Protein AF-A0A1Y1KFV6-F1 (afdb_monomer_lite)

Structure (mmCIF, N/CA/C/O backbone):
data_AF-A0A1Y1KFV6-F1
#
_entry.id   AF-A0A1Y1KFV6-F1
#
loop_
_atom_site.group_PDB
_atom_site.id
_atom_site.type_symbol
_atom_site.label_atom_id
_atom_site.label_alt_id
_atom_site.label_comp_id
_atom_site.label_asym_id
_atom_site.label_entity_id
_atom_site.label_seq_id
_atom_site.pdbx_PDB_ins_code
_atom_site.Cartn_x
_atom_site.Cartn_y
_atom_site.Cartn_z
_atom_site.occupancy
_atom_site.B_iso_or_equiv
_atom_site.auth_seq_id
_atom_site.auth_comp_id
_atom_site.auth_asym_id
_atom_site.auth_atom_id
_atom_site.pdbx_PDB_model_num
ATOM 1 N N . MET A 1 1 ? 25.764 11.082 -3.762 1.00 54.69 1 MET A N 1
ATOM 2 C CA . MET A 1 1 ? 25.170 9.773 -4.104 1.00 54.69 1 MET A CA 1
ATOM 3 C C . MET A 1 1 ? 24.681 9.825 -5.543 1.00 54.69 1 MET A C 1
ATOM 5 O O . MET A 1 1 ? 24.249 10.898 -5.947 1.00 54.69 1 MET A O 1
ATOM 9 N N . SER A 1 2 ? 24.816 8.742 -6.312 1.00 71.00 2 SER A N 1
ATOM 10 C CA . SER A 1 2 ? 24.298 8.674 -7.688 1.00 71.00 2 SER A CA 1
ATOM 11 C C . SER A 1 2 ? 22.898 8.071 -7.678 1.00 71.00 2 SER A C 1
ATOM 13 O O . SER A 1 2 ? 22.739 6.894 -7.344 1.00 71.00 2 SER A O 1
ATOM 15 N N . ASP A 1 3 ? 21.906 8.886 -8.014 1.00 88.88 3 ASP A N 1
ATOM 16 C CA . ASP A 1 3 ? 20.541 8.429 -8.248 1.00 88.88 3 ASP A CA 1
ATOM 17 C C . ASP A 1 3 ? 20.368 8.147 -9.742 1.00 88.88 3 ASP A C 1
ATOM 19 O O . ASP A 1 3 ? 20.942 8.839 -10.580 1.00 88.88 3 ASP A O 1
ATOM 23 N N . LEU A 1 4 ? 19.630 7.089 -10.061 1.00 91.81 4 LEU A N 1
ATOM 24 C CA . LEU A 1 4 ? 19.512 6.541 -11.407 1.00 91.81 4 LEU A CA 1
ATOM 25 C C . LEU A 1 4 ? 18.055 6.624 -11.850 1.00 91.81 4 LEU A C 1
ATOM 27 O O . LEU A 1 4 ? 17.179 6.075 -11.182 1.00 91.81 4 LEU A O 1
ATOM 31 N N . ASP A 1 5 ? 17.804 7.287 -12.973 1.00 93.81 5 ASP A N 1
ATOM 32 C CA . ASP A 1 5 ? 16.486 7.335 -13.603 1.00 93.81 5 ASP A CA 1
ATOM 33 C C . ASP A 1 5 ? 16.329 6.124 -14.534 1.00 93.81 5 ASP A C 1
ATOM 35 O O . ASP A 1 5 ? 17.007 6.028 -15.550 1.00 93.81 5 ASP A O 1
ATOM 39 N N . VAL A 1 6 ? 15.458 5.176 -14.194 1.00 94.81 6 VAL A N 1
ATOM 40 C CA . VAL A 1 6 ? 15.292 3.908 -14.934 1.00 94.81 6 VAL A CA 1
ATOM 41 C C . VAL A 1 6 ? 13.833 3.676 -15.312 1.00 94.81 6 VAL A C 1
ATOM 43 O O . VAL A 1 6 ? 12.934 4.041 -14.559 1.00 94.81 6 VAL A O 1
ATOM 46 N N . ILE A 1 7 ? 13.576 3.053 -16.460 1.00 94.88 7 ILE A N 1
ATOM 47 C CA . ILE A 1 7 ? 12.212 2.782 -16.945 1.00 94.88 7 ILE A CA 1
ATOM 48 C C . ILE A 1 7 ? 11.706 1.426 -16.445 1.00 94.88 7 ILE A C 1
ATOM 50 O O . ILE A 1 7 ? 12.486 0.486 -16.299 1.00 94.88 7 ILE A O 1
ATOM 54 N N . ILE A 1 8 ? 10.403 1.289 -16.193 1.00 95.69 8 ILE A N 1
ATOM 55 C CA . ILE A 1 8 ? 9.789 -0.013 -15.893 1.00 95.69 8 ILE A CA 1
ATOM 56 C C . ILE A 1 8 ? 9.546 -0.776 -17.202 1.00 95.69 8 ILE A C 1
ATOM 58 O O . ILE A 1 8 ? 8.920 -0.265 -18.120 1.00 95.69 8 ILE A O 1
ATOM 62 N N . LEU A 1 9 ? 10.004 -2.020 -17.286 1.00 94.88 9 LEU A N 1
ATOM 63 C CA . LEU A 1 9 ? 9.765 -2.893 -18.444 1.00 94.88 9 LEU A CA 1
ATOM 64 C C . LEU A 1 9 ? 8.844 -4.067 -18.101 1.00 94.88 9 LEU A C 1
ATOM 66 O O . LEU A 1 9 ? 8.191 -4.638 -18.973 1.00 94.88 9 LEU A O 1
ATOM 70 N N . GLY A 1 10 ? 8.770 -4.440 -16.822 1.00 94.94 10 GLY A N 1
ATOM 71 C CA . GLY A 1 10 ? 7.957 -5.569 -16.392 1.00 94.94 10 GLY A CA 1
ATOM 72 C C . GLY A 1 10 ? 7.693 -5.635 -14.898 1.00 94.94 10 GLY A C 1
ATOM 73 O O . GLY A 1 10 ? 8.238 -4.864 -14.106 1.00 94.94 10 GLY A O 1
ATOM 74 N N . GLY A 1 11 ? 6.854 -6.594 -14.523 1.00 95.06 11 GLY A N 1
ATOM 75 C CA . GLY A 1 11 ? 6.388 -6.832 -13.168 1.00 95.06 11 GLY A CA 1
ATOM 76 C C . GLY A 1 11 ? 6.501 -8.297 -12.752 1.00 95.06 11 GLY A C 1
ATOM 77 O O . GLY A 1 11 ? 6.343 -9.205 -13.566 1.00 95.06 11 GLY A O 1
ATOM 78 N N . TYR A 1 12 ? 6.749 -8.514 -11.463 1.00 93.88 12 TYR A N 1
ATOM 79 C CA . TYR A 1 12 ? 6.728 -9.821 -10.807 1.00 93.88 12 TYR A CA 1
ATOM 80 C C . TYR A 1 12 ? 5.596 -9.872 -9.794 1.00 93.88 12 TYR A C 1
ATOM 82 O O . TYR A 1 12 ? 5.484 -8.967 -8.956 1.00 93.88 12 TYR A O 1
ATOM 90 N N . TYR A 1 13 ? 4.795 -10.930 -9.823 1.00 91.56 13 TYR A N 1
ATOM 91 C CA . TYR A 1 13 ? 3.762 -11.148 -8.820 1.00 91.56 13 TYR A CA 1
ATOM 92 C C . TYR A 1 13 ? 4.377 -11.455 -7.455 1.00 91.56 13 TYR A C 1
ATOM 94 O O . TYR A 1 13 ? 5.430 -12.081 -7.339 1.00 91.56 13 TYR A O 1
ATOM 102 N N . GLY A 1 14 ? 3.726 -10.972 -6.401 1.00 84.50 14 GLY A N 1
ATOM 103 C CA . GLY A 1 14 ? 4.152 -11.267 -5.040 1.00 84.50 14 GLY A CA 1
ATOM 104 C C . GLY A 1 14 ? 3.835 -12.690 -4.626 1.00 84.50 14 GLY A C 1
ATOM 105 O O . GLY A 1 14 ? 2.910 -13.319 -5.124 1.00 84.50 14 GLY A O 1
ATOM 106 N N . GLU A 1 15 ? 4.554 -13.187 -3.631 1.00 77.38 15 GLU A N 1
ATOM 107 C CA . GLU A 1 15 ? 4.220 -14.457 -2.994 1.00 77.38 15 GLU A CA 1
ATOM 108 C C . GLU A 1 15 ? 3.220 -14.246 -1.835 1.00 77.38 15 GLU A C 1
ATOM 110 O O . GLU A 1 15 ? 3.089 -13.159 -1.260 1.00 77.38 15 GLU A O 1
ATOM 115 N N . GLY A 1 16 ? 2.459 -15.288 -1.483 1.00 73.88 16 GLY A N 1
ATOM 116 C CA . GLY A 1 16 ? 1.525 -15.263 -0.350 1.00 73.88 16 GLY A CA 1
ATOM 117 C C . GLY A 1 16 ? 0.358 -14.277 -0.519 1.00 73.88 16 GLY A C 1
ATOM 118 O O . GLY A 1 16 ? -0.429 -14.387 -1.457 1.00 73.88 16 GLY A O 1
ATOM 119 N N . LYS A 1 17 ? 0.222 -13.305 0.399 1.00 54.84 17 LYS A N 1
ATOM 120 C CA . LYS A 1 17 ? -0.867 -12.299 0.384 1.00 54.84 17 LYS A CA 1
ATOM 121 C C . LYS A 1 17 ? -0.828 -11.365 -0.841 1.00 54.84 17 LYS A C 1
ATOM 123 O O . LYS A 1 17 ? -1.795 -10.649 -1.076 1.00 54.84 17 LYS A O 1
ATOM 128 N N . GLY A 1 18 ? 0.275 -11.359 -1.597 1.00 61.59 18 GLY A N 1
ATOM 129 C CA . GLY A 1 18 ? 0.483 -10.541 -2.795 1.00 61.59 18 GLY A CA 1
ATOM 130 C C . GLY A 1 18 ? 0.289 -11.269 -4.129 1.00 61.59 18 GLY A C 1
ATOM 131 O O . GLY A 1 18 ? 0.628 -10.691 -5.154 1.00 61.59 18 GLY A O 1
ATOM 132 N N . ARG A 1 19 ? -0.251 -12.498 -4.140 1.00 69.81 19 ARG A N 1
ATOM 133 C CA . ARG A 1 19 ? -0.267 -13.395 -5.319 1.00 69.81 19 ARG A CA 1
ATOM 134 C C . ARG A 1 19 ? -0.901 -12.831 -6.591 1.00 69.81 19 ARG A C 1
ATOM 136 O O . ARG A 1 19 ? -0.519 -13.230 -7.681 1.00 69.81 19 ARG A O 1
ATOM 143 N N . ASN A 1 20 ? -1.816 -11.875 -6.451 1.00 75.94 20 ASN A N 1
ATOM 144 C CA . ASN A 1 20 ? -2.503 -11.246 -7.582 1.00 75.94 20 ASN A CA 1
ATOM 145 C C . ASN A 1 20 ? -2.033 -9.807 -7.847 1.00 75.94 20 ASN A C 1
ATOM 147 O O . ASN A 1 20 ? -2.715 -9.059 -8.541 1.00 75.94 20 ASN A O 1
ATOM 151 N N . ARG A 1 21 ? -0.911 -9.373 -7.259 1.00 83.31 21 ARG A N 1
ATOM 152 C CA . ARG A 1 21 ? -0.395 -8.005 -7.410 1.00 83.31 21 ARG A CA 1
ATOM 153 C C . ARG A 1 21 ? 1.083 -8.019 -7.755 1.00 83.31 21 ARG A C 1
ATOM 155 O O . ARG A 1 21 ? 1.853 -8.784 -7.182 1.00 83.31 21 ARG A O 1
ATOM 162 N N . VAL A 1 22 ? 1.480 -7.131 -8.658 1.00 89.56 22 VAL A N 1
ATOM 163 C CA . VAL A 1 22 ? 2.882 -6.938 -9.036 1.00 89.56 22 VAL A CA 1
ATOM 164 C C . VAL A 1 22 ? 3.625 -6.332 -7.851 1.00 89.56 22 VAL A C 1
ATOM 166 O O . VAL A 1 22 ? 3.341 -5.200 -7.479 1.00 89.56 22 VAL A O 1
ATOM 169 N N . THR A 1 23 ? 4.532 -7.064 -7.201 1.00 89.75 23 THR A N 1
ATOM 170 C CA . THR A 1 23 ? 5.316 -6.590 -6.042 1.00 89.75 23 THR A CA 1
ATOM 171 C C . THR A 1 23 ? 6.744 -6.197 -6.354 1.00 89.75 23 THR A C 1
ATOM 173 O O . THR A 1 23 ? 7.309 -5.389 -5.620 1.00 89.75 23 THR A O 1
ATOM 176 N N . GLY A 1 24 ? 7.309 -6.751 -7.421 1.00 92.81 24 GLY A N 1
ATOM 177 C CA . GLY A 1 24 ? 8.620 -6.374 -7.925 1.00 92.81 24 GLY A CA 1
ATOM 178 C C . GLY A 1 24 ? 8.512 -5.846 -9.342 1.00 92.81 24 GLY A C 1
ATOM 179 O O . GLY A 1 24 ? 7.609 -6.232 -10.075 1.00 92.81 24 GLY A O 1
ATOM 180 N N . PHE A 1 25 ? 9.462 -5.012 -9.731 1.00 95.75 25 PHE A N 1
ATOM 181 C CA . PHE A 1 25 ? 9.557 -4.439 -11.064 1.00 95.75 25 PHE A CA 1
ATOM 182 C C . PHE A 1 25 ? 10.879 -4.845 -11.701 1.00 95.75 25 PHE A C 1
ATOM 184 O O . PHE A 1 25 ? 11.926 -4.841 -11.046 1.00 95.75 25 PHE A O 1
ATOM 191 N N . LEU A 1 26 ? 10.820 -5.209 -12.977 1.00 95.94 26 LEU A N 1
ATOM 192 C CA . LEU A 1 26 ? 11.984 -5.293 -13.843 1.00 95.94 26 LEU A CA 1
ATOM 193 C C . LEU A 1 26 ? 12.159 -3.927 -14.496 1.00 95.94 26 LEU A C 1
ATOM 195 O O . LEU A 1 26 ? 11.253 -3.456 -15.183 1.00 95.94 26 LEU A O 1
ATOM 199 N N . VAL A 1 27 ? 13.303 -3.296 -14.256 1.00 95.88 27 VAL A N 1
ATOM 200 C CA . VAL A 1 27 ? 13.640 -1.991 -14.822 1.00 95.88 27 VAL A CA 1
ATOM 201 C C . VAL A 1 27 ? 14.695 -2.121 -15.911 1.00 95.88 27 VAL A C 1
ATOM 203 O O . VAL A 1 27 ? 15.465 -3.087 -15.926 1.00 95.88 27 VAL A O 1
ATOM 206 N N . GLY A 1 28 ? 14.735 -1.138 -16.801 1.00 94.38 28 GLY A N 1
ATOM 207 C CA . GLY A 1 28 ? 15.685 -1.059 -17.898 1.00 94.38 28 GLY A CA 1
ATOM 208 C C . GLY A 1 28 ? 16.272 0.328 -18.107 1.00 94.38 28 GLY A C 1
ATOM 209 O O . GLY A 1 28 ? 15.912 1.296 -17.432 1.00 94.38 28 GLY A O 1
ATOM 210 N N . VAL A 1 29 ? 17.194 0.372 -19.060 1.00 93.25 29 VAL A N 1
ATOM 211 C CA . VAL A 1 29 ? 17.901 1.560 -19.544 1.00 93.25 29 VAL A CA 1
ATOM 212 C C . VAL A 1 29 ? 17.682 1.690 -21.047 1.00 93.25 29 VAL A C 1
ATOM 214 O O . VAL A 1 29 ? 17.468 0.690 -21.731 1.00 93.25 29 VAL A O 1
ATOM 217 N N . SER A 1 30 ? 17.731 2.909 -21.564 1.00 91.81 30 SER A N 1
ATOM 218 C CA . SER A 1 30 ? 17.685 3.160 -23.005 1.00 91.81 30 SER A CA 1
ATOM 219 C C . SER A 1 30 ? 18.987 2.693 -23.662 1.00 91.81 30 SER A C 1
ATOM 221 O O . SER A 1 30 ? 20.064 2.909 -23.113 1.00 91.81 30 SER A O 1
ATOM 223 N N . SER A 1 31 ? 18.924 2.084 -24.845 1.00 83.06 31 SER A N 1
ATOM 224 C CA . SER A 1 31 ? 20.126 1.713 -25.611 1.00 83.06 31 SER A CA 1
ATOM 225 C C . SER A 1 31 ? 20.931 2.948 -26.055 1.00 83.06 31 SER A C 1
ATOM 227 O O . SER A 1 31 ? 22.130 2.868 -26.316 1.00 83.06 31 SER A O 1
ATOM 229 N N . GLY A 1 32 ? 20.297 4.129 -26.141 1.00 69.31 32 GLY A N 1
ATOM 230 C CA . GLY A 1 32 ? 20.932 5.387 -26.567 1.00 69.31 32 GLY A CA 1
ATOM 231 C C . GLY A 1 32 ? 21.370 5.417 -28.041 1.00 69.31 32 GLY A C 1
ATOM 232 O O . GLY A 1 32 ? 21.535 6.491 -28.615 1.00 69.31 32 GLY A O 1
ATOM 233 N N . GLN A 1 33 ? 21.518 4.249 -28.664 1.00 55.94 33 GLN A N 1
ATOM 234 C CA . GLN A 1 33 ? 21.712 4.042 -30.088 1.00 55.94 33 GLN A CA 1
ATOM 235 C C . GLN A 1 33 ? 20.330 3.988 -30.742 1.00 55.94 33 GLN A C 1
ATOM 237 O O . GLN A 1 33 ? 19.450 3.283 -30.257 1.00 55.94 33 GLN A O 1
ATOM 242 N N . ASN A 1 34 ? 20.158 4.752 -31.823 1.00 52.59 34 ASN A N 1
ATOM 243 C CA . ASN A 1 34 ? 18.918 4.899 -32.595 1.00 52.59 34 ASN A CA 1
ATOM 244 C C . ASN A 1 34 ? 17.825 5.721 -31.880 1.00 52.59 34 ASN A C 1
ATOM 246 O O . ASN A 1 34 ? 16.764 5.231 -31.500 1.00 52.59 34 ASN A O 1
ATOM 250 N N . GLN A 1 35 ? 18.078 7.023 -31.730 1.00 54.12 35 GLN A N 1
ATOM 251 C CA . GLN A 1 35 ? 16.982 7.979 -31.573 1.00 54.12 35 GLN A CA 1
ATOM 252 C C . GLN A 1 35 ? 16.285 8.114 -32.932 1.00 54.12 35 GLN A C 1
ATOM 254 O O . GLN A 1 35 ? 16.941 8.416 -33.931 1.00 54.12 35 GLN A O 1
ATOM 259 N N . SER A 1 36 ? 14.974 7.872 -32.980 1.00 55.44 36 SER A N 1
ATOM 260 C CA . SER A 1 36 ? 14.147 8.286 -34.120 1.00 55.44 36 SER A CA 1
ATOM 261 C C . SER A 1 36 ? 14.178 9.817 -34.267 1.00 55.44 36 SER A C 1
ATOM 263 O O . SER A 1 36 ? 14.615 10.523 -33.353 1.00 55.44 36 SER A O 1
ATOM 265 N N . GLU A 1 37 ? 13.684 10.356 -35.387 1.00 54.97 37 GLU A N 1
ATOM 266 C CA . GLU A 1 37 ? 13.538 11.814 -35.580 1.00 54.97 37 GLU A CA 1
ATOM 267 C C . GLU A 1 37 ? 12.765 12.490 -34.420 1.00 54.97 37 GLU A C 1
ATOM 269 O O . GLU A 1 37 ? 13.036 13.644 -34.086 1.00 54.97 37 GLU A O 1
ATOM 274 N N . ASP A 1 38 ? 11.916 11.725 -33.719 1.00 58.19 38 ASP A N 1
ATOM 275 C CA . ASP A 1 38 ? 11.123 12.132 -32.551 1.00 58.19 38 ASP A CA 1
ATOM 276 C C . ASP A 1 38 ? 11.830 11.958 -31.185 1.00 58.19 38 ASP A C 1
ATOM 278 O O . ASP A 1 38 ? 11.203 12.103 -30.134 1.00 58.19 38 ASP A O 1
ATOM 282 N N . ARG A 1 39 ? 13.137 11.653 -31.156 1.00 60.16 39 ARG A N 1
ATOM 283 C CA . ARG A 1 39 ? 13.954 11.437 -29.934 1.00 60.16 39 ARG A CA 1
ATOM 284 C C . ARG A 1 39 ? 13.479 10.307 -29.013 1.00 60.16 39 ARG A C 1
ATOM 286 O O . ARG A 1 39 ? 13.908 10.232 -27.861 1.00 60.16 39 ARG A O 1
ATOM 293 N N . THR A 1 40 ? 12.636 9.397 -29.492 1.00 60.19 40 THR A N 1
ATOM 294 C CA . THR A 1 40 ? 12.261 8.206 -28.722 1.00 60.19 40 THR A CA 1
ATOM 295 C C . THR A 1 40 ? 13.317 7.111 -28.897 1.00 60.19 40 THR A C 1
ATOM 297 O O . THR A 1 40 ? 13.665 6.810 -30.043 1.00 60.19 40 THR A O 1
ATOM 300 N N . PRO A 1 41 ? 13.828 6.498 -27.812 1.00 64.56 41 PRO A N 1
ATOM 301 C CA . PRO A 1 41 ? 14.677 5.321 -27.905 1.00 64.56 41 PRO A CA 1
ATOM 302 C C . PRO A 1 41 ? 13.943 4.200 -28.627 1.00 64.56 41 PRO A C 1
ATOM 304 O O . PRO A 1 41 ? 12.830 3.843 -28.241 1.00 64.56 41 PRO A O 1
ATOM 307 N N . THR A 1 42 ? 14.566 3.618 -29.646 1.00 71.56 42 THR A N 1
ATOM 308 C CA . THR A 1 42 ? 14.012 2.421 -30.292 1.00 71.56 42 THR A CA 1
ATOM 309 C C . THR A 1 42 ? 14.175 1.170 -29.442 1.00 71.56 42 THR A C 1
ATOM 311 O O . THR A 1 42 ? 13.460 0.204 -29.673 1.00 71.56 42 THR A O 1
ATOM 314 N N . GLU A 1 43 ? 15.114 1.161 -28.487 1.00 88.88 43 GLU A N 1
ATOM 315 C CA . GLU A 1 43 ? 15.427 -0.026 -27.694 1.00 88.88 43 GLU A CA 1
ATOM 316 C C . GLU A 1 43 ? 15.664 0.279 -26.211 1.00 88.88 43 GLU A C 1
ATOM 318 O O . GLU A 1 43 ? 16.356 1.235 -25.844 1.00 88.88 43 GLU A O 1
ATOM 323 N N . TYR A 1 44 ? 15.132 -0.597 -25.359 1.00 92.00 44 TYR A N 1
ATOM 324 C CA . TYR A 1 44 ? 15.273 -0.585 -23.912 1.00 92.00 44 TYR A CA 1
ATOM 325 C C . TYR A 1 44 ? 15.810 -1.928 -23.414 1.00 92.00 44 TYR A C 1
ATOM 327 O O . TYR A 1 44 ? 15.180 -2.976 -23.568 1.00 92.00 44 TYR A O 1
ATOM 335 N N . CYS A 1 45 ? 16.964 -1.889 -22.757 1.00 92.88 45 CYS A N 1
ATOM 336 C CA . CYS A 1 45 ? 17.671 -3.065 -22.268 1.00 92.88 45 CYS A CA 1
ATOM 337 C C . CYS A 1 45 ? 17.334 -3.321 -20.799 1.00 92.88 45 CYS A C 1
ATOM 339 O O . CYS A 1 45 ? 17.424 -2.416 -19.964 1.00 92.88 45 CYS A O 1
ATOM 341 N N . SER A 1 46 ? 16.982 -4.562 -20.451 1.00 94.81 46 SER A N 1
ATOM 342 C CA . SER A 1 46 ? 16.743 -4.931 -19.052 1.00 94.81 46 SER A CA 1
ATOM 343 C C . SER A 1 46 ? 18.007 -4.772 -18.202 1.00 94.81 46 SER A C 1
ATOM 345 O O . SER A 1 46 ? 19.100 -5.139 -18.636 1.00 94.81 46 SER A O 1
ATOM 347 N N . PHE A 1 47 ? 17.841 -4.237 -16.986 1.00 93.88 47 PHE A N 1
ATOM 348 C CA . PHE A 1 47 ? 18.950 -3.794 -16.136 1.00 93.88 47 PHE A CA 1
ATOM 349 C C . PHE A 1 47 ? 18.936 -4.369 -14.716 1.00 93.88 47 PHE A C 1
ATOM 351 O O . PHE A 1 47 ? 19.941 -4.897 -14.229 1.00 93.88 47 PHE A O 1
ATOM 358 N N . ALA A 1 48 ? 17.814 -4.253 -14.005 1.00 94.62 48 ALA A N 1
ATOM 359 C CA . ALA A 1 48 ? 17.754 -4.664 -12.606 1.00 94.62 48 ALA A CA 1
ATOM 360 C C . ALA A 1 48 ? 16.341 -5.040 -12.163 1.00 94.62 48 ALA A C 1
ATOM 362 O O . ALA A 1 48 ? 15.343 -4.585 -12.717 1.00 94.62 48 ALA A O 1
ATOM 363 N N . LYS A 1 49 ? 16.260 -5.841 -11.099 1.00 95.19 49 LYS A N 1
ATOM 364 C CA . LYS A 1 49 ? 15.012 -6.174 -10.407 1.00 95.19 49 LYS A CA 1
ATOM 365 C C . LYS A 1 49 ? 14.921 -5.404 -9.098 1.00 95.19 49 LYS A C 1
ATOM 367 O O . LYS A 1 49 ? 15.845 -5.439 -8.286 1.00 95.19 49 LYS A O 1
ATOM 372 N N . ILE A 1 50 ? 13.801 -4.721 -8.878 1.00 94.94 50 ILE A N 1
ATOM 373 C CA . ILE A 1 50 ? 13.607 -3.848 -7.717 1.00 94.94 50 ILE A CA 1
ATOM 374 C C . ILE A 1 50 ? 12.226 -4.089 -7.119 1.00 94.94 50 ILE A C 1
ATOM 376 O O . ILE A 1 50 ? 11.215 -3.984 -7.801 1.00 94.94 50 ILE A O 1
ATOM 380 N N . ALA A 1 51 ? 12.176 -4.399 -5.824 1.00 91.94 51 ALA A N 1
ATOM 381 C CA . ALA A 1 51 ? 10.926 -4.691 -5.113 1.00 91.94 51 ALA A CA 1
ATOM 382 C C . ALA A 1 51 ? 10.711 -3.824 -3.862 1.00 91.94 51 ALA A C 1
ATOM 384 O O . ALA A 1 51 ? 9.741 -4.011 -3.133 1.00 91.94 51 ALA A O 1
ATOM 385 N N . THR A 1 52 ? 11.623 -2.890 -3.571 1.00 89.88 52 THR A N 1
ATOM 386 C CA . THR A 1 52 ? 11.614 -2.124 -2.315 1.00 89.88 52 THR A CA 1
ATOM 387 C C . THR A 1 52 ? 11.741 -0.623 -2.564 1.00 89.88 52 THR A C 1
ATOM 389 O O . THR A 1 52 ? 12.316 -0.205 -3.567 1.00 89.88 52 THR A O 1
ATOM 392 N N . GLY A 1 53 ? 11.217 0.187 -1.639 1.00 88.94 53 GLY A N 1
ATOM 393 C CA . GLY A 1 53 ? 11.375 1.648 -1.634 1.00 88.94 53 GLY A CA 1
ATOM 394 C C . GLY A 1 53 ? 10.075 2.446 -1.759 1.00 88.94 53 GLY A C 1
ATOM 395 O O . GLY A 1 53 ? 9.997 3.541 -1.217 1.00 88.94 53 GLY A O 1
ATOM 396 N N . LEU A 1 54 ? 9.030 1.871 -2.360 1.00 89.25 54 LEU A N 1
ATOM 397 C CA . LEU A 1 54 ? 7.718 2.521 -2.466 1.00 89.25 54 LEU A CA 1
ATOM 398 C C . LEU A 1 54 ? 6.921 2.431 -1.158 1.00 89.25 54 LEU A C 1
ATOM 400 O O . LEU A 1 54 ? 6.847 1.370 -0.531 1.00 89.25 54 LEU A O 1
ATOM 404 N N . SER A 1 55 ? 6.273 3.532 -0.783 1.00 88.44 55 SER A N 1
ATOM 405 C CA . SER A 1 55 ? 5.223 3.554 0.240 1.00 88.44 55 SER A CA 1
ATOM 406 C C . SER A 1 55 ? 3.930 2.902 -0.263 1.00 88.44 55 SER A C 1
ATOM 408 O O . SER A 1 55 ? 3.739 2.689 -1.460 1.00 88.44 55 SER A O 1
ATOM 410 N N . ASN A 1 56 ? 3.005 2.596 0.653 1.00 85.62 56 ASN A N 1
ATOM 411 C CA . ASN A 1 56 ? 1.720 1.992 0.287 1.00 85.62 56 ASN A CA 1
ATOM 412 C C . ASN A 1 56 ? 0.888 2.886 -0.645 1.00 85.62 56 ASN A C 1
ATOM 414 O O . ASN A 1 56 ? 0.170 2.356 -1.490 1.00 85.62 56 ASN A O 1
ATOM 418 N N . ASP A 1 57 ? 0.979 4.209 -0.503 1.00 88.25 57 ASP A N 1
ATOM 419 C CA . ASP A 1 57 ? 0.195 5.146 -1.309 1.00 88.25 57 ASP A CA 1
ATOM 420 C C . ASP A 1 57 ? 0.820 5.359 -2.690 1.00 88.25 57 ASP A C 1
ATOM 422 O O . ASP A 1 57 ? 0.122 5.211 -3.690 1.00 88.25 57 ASP A O 1
ATOM 426 N N . GLU A 1 58 ? 2.144 5.543 -2.777 1.00 88.44 58 GLU A N 1
ATOM 427 C CA . GLU A 1 58 ? 2.864 5.559 -4.067 1.00 88.44 58 GLU A CA 1
ATOM 428 C C . GLU A 1 58 ? 2.632 4.258 -4.845 1.00 88.44 58 GLU A C 1
ATOM 430 O O . GLU A 1 58 ? 2.465 4.260 -6.062 1.00 88.44 58 GLU A O 1
ATOM 435 N N . ARG A 1 59 ? 2.553 3.130 -4.134 1.00 89.44 59 ARG A N 1
ATOM 436 C CA . ARG A 1 59 ? 2.257 1.838 -4.740 1.00 89.44 59 ARG A CA 1
ATOM 437 C C . ARG A 1 59 ? 0.843 1.762 -5.311 1.00 89.44 59 ARG A C 1
ATOM 439 O O . ARG A 1 59 ? 0.670 1.177 -6.371 1.00 89.44 59 ARG A O 1
ATOM 446 N N . LYS A 1 60 ? -0.162 2.337 -4.642 1.00 89.12 60 LYS A N 1
ATOM 447 C CA . LYS A 1 60 ? -1.532 2.412 -5.185 1.00 89.12 60 LYS A CA 1
ATOM 448 C C . LYS A 1 60 ? -1.582 3.270 -6.445 1.00 89.12 60 LYS A C 1
ATOM 450 O O . LYS A 1 60 ? -2.249 2.880 -7.395 1.00 89.12 60 LYS A O 1
ATOM 455 N N . ILE A 1 61 ? -0.870 4.399 -6.451 1.00 89.75 61 ILE A N 1
ATOM 456 C CA . ILE A 1 61 ? -0.769 5.281 -7.622 1.00 89.75 61 ILE A CA 1
ATOM 457 C C . ILE A 1 61 ? -0.161 4.507 -8.797 1.00 89.75 61 ILE A C 1
ATOM 459 O O . ILE A 1 61 ? -0.731 4.482 -9.885 1.00 89.75 61 ILE A O 1
ATOM 463 N N . LEU A 1 62 ? 0.950 3.807 -8.557 1.00 90.69 62 LEU A N 1
ATOM 464 C CA . LEU A 1 62 ? 1.620 3.021 -9.588 1.00 90.69 62 LEU A CA 1
ATOM 465 C C . LEU A 1 62 ? 0.761 1.850 -10.084 1.00 90.69 62 LEU A C 1
ATOM 467 O O . LEU A 1 62 ? 0.676 1.620 -11.286 1.00 90.69 62 LEU A O 1
ATOM 471 N N . ASP A 1 63 ? 0.091 1.135 -9.178 1.00 90.38 63 ASP A N 1
ATOM 472 C CA . ASP A 1 63 ? -0.806 0.033 -9.534 1.00 90.38 63 ASP A CA 1
ATOM 473 C C . ASP A 1 63 ? -2.008 0.531 -10.362 1.00 90.38 63 ASP A C 1
ATOM 475 O O . ASP A 1 63 ? -2.423 -0.155 -11.290 1.00 90.38 63 ASP A O 1
ATOM 479 N N . ALA A 1 64 ? -2.548 1.721 -10.071 1.00 90.38 64 ALA A N 1
ATOM 480 C CA . ALA A 1 64 ? -3.627 2.324 -10.856 1.00 90.38 64 ALA A CA 1
ATOM 481 C C . ALA A 1 64 ? -3.156 2.768 -12.249 1.00 90.38 64 ALA A C 1
ATOM 483 O O . ALA A 1 64 ? -3.884 2.596 -13.223 1.00 90.38 64 ALA A O 1
ATOM 484 N N . LYS A 1 65 ? -1.931 3.302 -12.342 1.00 90.00 65 LYS A N 1
ATOM 485 C CA . LYS A 1 65 ? -1.329 3.778 -13.592 1.00 90.00 65 LYS A CA 1
ATOM 486 C C . LYS A 1 65 ? -0.937 2.633 -14.525 1.00 90.00 65 LYS A C 1
ATOM 488 O O . LYS A 1 65 ? -1.286 2.659 -15.694 1.00 90.00 65 LYS A O 1
ATOM 493 N N . LEU A 1 66 ? -0.235 1.623 -14.010 1.00 92.25 66 LEU A N 1
ATOM 494 C CA . LEU A 1 66 ? 0.287 0.514 -14.820 1.00 92.25 66 LEU A CA 1
ATOM 495 C C . LEU A 1 66 ? -0.706 -0.647 -14.956 1.00 92.25 66 LEU A C 1
ATOM 497 O O . LEU A 1 66 ? -0.613 -1.427 -15.898 1.00 92.25 66 LEU A O 1
ATOM 501 N N . GLY A 1 67 ? -1.652 -0.770 -14.020 1.00 89.44 67 GLY A N 1
ATOM 502 C CA . GLY A 1 67 ? -2.639 -1.851 -13.941 1.00 89.44 67 GLY A CA 1
ATOM 503 C C . GLY A 1 67 ? -3.301 -2.217 -15.276 1.00 89.44 67 GLY A C 1
ATOM 504 O O . GLY A 1 67 ? -3.268 -3.394 -15.638 1.00 89.44 67 GLY A O 1
ATOM 505 N N . PRO A 1 68 ? -3.865 -1.244 -16.017 1.00 90.44 68 PRO A N 1
ATOM 506 C CA . PRO A 1 68 ? -4.543 -1.492 -17.292 1.00 90.44 68 PRO A CA 1
ATOM 507 C C . PRO A 1 68 ? -3.618 -1.899 -18.447 1.00 90.44 68 PRO A C 1
ATOM 509 O O . PRO A 1 68 ? -4.094 -2.442 -19.439 1.00 90.44 68 PRO A O 1
ATOM 512 N N . HIS A 1 69 ? -2.316 -1.626 -18.334 1.00 92.19 69 HIS A N 1
ATOM 513 C CA . HIS A 1 69 ? -1.347 -1.766 -19.424 1.00 92.19 69 HIS A CA 1
ATOM 514 C C . HIS A 1 69 ? -0.463 -3.013 -19.294 1.00 92.19 69 HIS A C 1
ATOM 516 O O . HIS A 1 69 ? 0.338 -3.298 -20.187 1.00 92.19 69 HIS A O 1
ATOM 522 N N . TRP A 1 70 ? -0.602 -3.777 -18.204 1.00 93.06 70 TRP A N 1
ATOM 523 C CA . TRP A 1 70 ? 0.107 -5.043 -18.042 1.00 93.06 70 TRP A CA 1
ATOM 524 C C . TRP A 1 70 ? -0.314 -6.052 -19.102 1.00 93.06 70 TRP A C 1
ATOM 526 O O . TRP A 1 70 ? -1.493 -6.372 -19.240 1.00 93.06 70 TRP A O 1
ATOM 536 N N . ARG A 1 71 ? 0.678 -6.616 -19.785 1.00 92.50 71 ARG A N 1
ATOM 537 C CA . ARG A 1 71 ? 0.500 -7.674 -20.774 1.00 92.50 71 ARG A CA 1
ATOM 538 C C . ARG A 1 71 ? 1.126 -8.963 -20.288 1.00 92.50 71 ARG A C 1
ATOM 540 O O . ARG A 1 71 ? 2.232 -8.987 -19.735 1.00 92.50 71 ARG A O 1
ATOM 547 N N . LYS A 1 72 ? 0.430 -10.069 -20.522 1.00 90.00 72 LYS A N 1
ATOM 548 C CA . LYS A 1 72 ? 1.007 -11.402 -20.345 1.00 90.00 72 LYS A CA 1
ATOM 549 C C . LYS A 1 72 ? 1.972 -11.700 -21.483 1.00 90.00 72 LYS A C 1
ATOM 551 O O . LYS A 1 72 ? 1.881 -11.150 -22.577 1.00 90.00 72 LYS A O 1
ATOM 556 N N . LYS A 1 73 ? 2.867 -12.660 -21.261 1.00 79.38 73 LYS A N 1
ATOM 557 C CA . LYS A 1 73 ? 3.793 -13.140 -22.299 1.00 79.38 73 LYS A CA 1
ATOM 558 C C . LYS A 1 73 ? 3.087 -13.714 -23.544 1.00 79.38 73 LYS A C 1
ATOM 560 O O . LYS A 1 73 ? 3.690 -13.791 -24.602 1.00 79.38 73 LYS A O 1
ATOM 565 N N . SER A 1 74 ? 1.823 -14.121 -23.422 1.00 78.94 74 SER A N 1
ATOM 566 C CA . SER A 1 74 ? 0.986 -14.572 -24.542 1.00 78.94 74 SER A CA 1
ATOM 567 C C . SER A 1 74 ? 0.330 -13.432 -25.332 1.00 78.94 74 SER A C 1
ATOM 569 O O . SER A 1 74 ? -0.210 -13.682 -26.401 1.00 78.94 74 SER A O 1
ATOM 571 N N . GLU A 1 75 ? 0.333 -12.201 -24.815 1.00 81.44 75 GLU A N 1
ATOM 572 C CA . GLU A 1 75 ? -0.424 -11.049 -25.342 1.00 81.44 75 GLU A CA 1
ATOM 573 C C . GLU A 1 75 ? 0.458 -10.104 -26.184 1.00 81.44 75 GLU A C 1
ATOM 575 O O . GLU A 1 75 ? 0.254 -8.890 -26.222 1.00 81.44 75 GLU A O 1
ATOM 580 N N . GLY A 1 76 ? 1.462 -10.667 -26.857 1.00 80.94 76 GLY A N 1
ATOM 581 C CA . GLY A 1 76 ? 2.386 -9.958 -27.741 1.00 80.94 76 GLY A CA 1
ATOM 582 C C . GLY A 1 76 ? 3.846 -10.293 -27.457 1.00 80.94 76 GLY A C 1
ATOM 583 O O . GLY A 1 76 ? 4.176 -10.866 -26.416 1.00 80.94 76 GLY A O 1
ATOM 584 N N . ASN A 1 77 ? 4.717 -9.929 -28.397 1.00 84.75 77 ASN A N 1
ATOM 585 C CA . ASN A 1 77 ? 6.154 -10.102 -28.260 1.00 84.75 77 ASN A CA 1
ATOM 586 C C . ASN A 1 77 ? 6.793 -8.784 -27.785 1.00 84.75 77 ASN A C 1
ATOM 588 O O . ASN A 1 77 ? 6.690 -7.784 -28.492 1.00 84.75 77 ASN A O 1
ATOM 592 N N . PRO A 1 78 ? 7.449 -8.740 -26.611 1.00 85.50 78 PRO A N 1
ATOM 593 C CA . PRO A 1 78 ? 8.070 -7.511 -26.112 1.00 85.50 78 PRO A CA 1
ATOM 594 C C . PRO A 1 78 ? 9.167 -6.947 -27.028 1.00 85.50 78 PRO A C 1
ATOM 596 O O . PRO A 1 78 ? 9.405 -5.742 -27.020 1.00 85.50 78 PRO A O 1
ATOM 599 N N . GLU A 1 79 ? 9.826 -7.803 -27.814 1.00 85.25 79 GLU A N 1
ATOM 600 C CA . GLU A 1 79 ? 10.881 -7.394 -28.753 1.00 85.25 79 GLU A CA 1
ATOM 601 C C . GLU A 1 79 ? 10.327 -6.485 -29.862 1.00 85.25 79 GLU A C 1
ATOM 603 O O . GLU A 1 79 ? 10.999 -5.540 -30.264 1.00 85.25 79 GLU A O 1
ATOM 608 N N . ASP A 1 80 ? 9.063 -6.671 -30.261 1.00 85.56 80 ASP A N 1
ATOM 609 C CA . ASP A 1 80 ? 8.375 -5.813 -31.240 1.00 85.56 80 ASP A CA 1
ATOM 610 C C . ASP A 1 80 ? 8.184 -4.373 -30.717 1.00 85.56 80 ASP A C 1
ATOM 612 O O . ASP A 1 80 ? 7.934 -3.449 -31.487 1.00 85.56 80 ASP A O 1
ATOM 616 N N . PHE A 1 81 ? 8.305 -4.175 -29.399 1.00 85.94 81 PHE A N 1
ATOM 617 C CA . PHE A 1 81 ? 8.218 -2.882 -28.714 1.00 85.94 81 PHE A CA 1
ATOM 618 C C . PHE A 1 81 ? 9.598 -2.347 -28.304 1.00 85.94 81 PHE A C 1
ATOM 620 O O . PHE A 1 81 ? 9.683 -1.450 -27.464 1.00 85.94 81 PHE A O 1
ATOM 627 N N . GLY A 1 82 ? 10.675 -2.920 -28.850 1.00 86.81 82 GLY A N 1
ATOM 628 C CA . GLY A 1 82 ? 12.041 -2.506 -28.549 1.00 86.81 82 GLY A CA 1
ATOM 629 C C . GLY A 1 82 ? 12.545 -2.975 -27.187 1.00 86.81 82 GLY A C 1
ATOM 630 O O . GLY A 1 82 ? 13.512 -2.424 -26.673 1.00 86.81 82 GLY A O 1
ATOM 631 N N . ILE A 1 83 ? 11.908 -3.959 -26.544 1.00 91.25 83 ILE A N 1
ATOM 632 C CA . ILE A 1 83 ? 12.363 -4.445 -25.236 1.00 91.25 83 ILE A CA 1
ATOM 633 C C . ILE A 1 83 ? 13.340 -5.607 -25.412 1.00 91.25 83 ILE A C 1
ATOM 635 O O . ILE A 1 83 ? 12.967 -6.679 -25.889 1.00 91.25 83 ILE A O 1
ATOM 639 N N . VAL A 1 84 ? 14.571 -5.427 -24.930 1.00 90.62 84 VAL A N 1
ATOM 640 C CA . VAL A 1 84 ? 15.625 -6.446 -24.963 1.00 90.62 84 VAL A CA 1
ATOM 641 C C . VAL A 1 84 ? 15.766 -7.106 -23.591 1.00 90.62 84 VAL A C 1
ATOM 643 O O . VAL A 1 84 ? 16.185 -6.488 -22.605 1.00 90.62 84 VAL A O 1
ATOM 646 N N . TRP A 1 85 ? 15.427 -8.395 -23.521 1.00 89.31 85 TRP A N 1
ATOM 647 C CA . TRP A 1 85 ? 15.518 -9.181 -22.290 1.00 89.31 85 TRP A CA 1
ATOM 648 C C . TRP A 1 85 ? 16.892 -9.816 -22.082 1.00 89.31 85 TRP A C 1
ATOM 650 O O . TRP A 1 85 ? 17.614 -10.137 -23.021 1.00 89.31 85 TRP A O 1
ATOM 660 N N . GLY A 1 86 ? 17.205 -10.070 -20.812 1.00 87.94 86 GLY A N 1
ATOM 661 C CA . GLY A 1 86 ? 18.259 -10.995 -20.416 1.00 87.94 86 GLY A CA 1
ATOM 662 C C . GLY A 1 86 ? 17.708 -12.405 -20.185 1.00 87.94 86 GLY A C 1
ATOM 663 O O . GLY A 1 86 ? 16.681 -12.812 -20.738 1.00 87.94 86 GLY A O 1
ATOM 664 N N . LYS A 1 87 ? 18.381 -13.150 -19.307 1.00 89.75 87 LYS A N 1
ATOM 665 C CA . LYS A 1 87 ? 17.900 -14.445 -18.804 1.00 89.75 87 LYS A CA 1
ATOM 666 C C . LYS A 1 87 ? 16.729 -14.275 -17.836 1.00 89.75 87 LYS A C 1
ATOM 668 O O . LYS A 1 87 ? 15.791 -15.068 -17.882 1.00 89.75 87 LYS A O 1
ATOM 673 N N . GLU A 1 88 ? 16.777 -13.244 -16.995 1.00 90.44 88 GLU A N 1
ATOM 674 C CA . GLU A 1 88 ? 15.705 -12.885 -16.069 1.00 90.44 88 GLU A CA 1
ATOM 675 C C . GLU A 1 88 ? 14.538 -12.275 -16.858 1.00 90.44 88 GLU A C 1
ATOM 677 O O . GLU A 1 88 ? 14.695 -11.272 -17.563 1.00 90.44 88 GLU A O 1
ATOM 682 N N . LYS A 1 89 ? 13.360 -12.893 -16.733 1.00 90.88 89 LYS A N 1
ATOM 683 C CA . LYS A 1 89 ? 12.133 -12.484 -17.424 1.00 90.88 89 LYS A CA 1
ATOM 684 C C . LYS A 1 89 ? 11.025 -12.215 -16.405 1.00 90.88 89 LYS A C 1
ATOM 686 O O . LYS A 1 89 ? 10.892 -12.990 -15.459 1.00 90.88 89 LYS A O 1
ATOM 691 N N . PRO A 1 90 ? 10.229 -11.151 -16.590 1.00 93.62 90 PRO A N 1
ATOM 692 C CA . PRO A 1 90 ? 9.144 -10.817 -15.681 1.00 93.62 90 PRO A CA 1
ATOM 693 C C . PRO A 1 90 ? 7.912 -11.701 -15.930 1.00 93.62 90 PRO A C 1
ATOM 695 O O . PRO A 1 90 ? 7.789 -12.320 -16.990 1.00 93.62 90 PRO A O 1
ATOM 698 N N . ASP A 1 91 ? 6.984 -11.733 -14.970 1.00 92.44 91 ASP A N 1
ATOM 699 C CA . ASP A 1 91 ? 5.708 -12.453 -15.111 1.00 92.44 91 ASP A CA 1
ATOM 700 C C . ASP A 1 91 ? 4.770 -11.736 -16.094 1.00 92.44 91 ASP A C 1
ATOM 702 O O . ASP A 1 91 ? 4.059 -12.361 -16.885 1.00 92.44 91 ASP A O 1
ATOM 706 N N . VAL A 1 92 ? 4.796 -10.403 -16.048 1.00 93.69 92 VAL A N 1
ATOM 707 C CA . VAL A 1 92 ? 4.067 -9.497 -16.938 1.00 93.69 92 VAL A CA 1
ATOM 708 C C . VAL A 1 92 ? 5.000 -8.411 -17.452 1.00 93.69 92 VAL A C 1
ATOM 710 O O . VAL A 1 92 ? 5.952 -8.022 -16.776 1.00 93.69 92 VAL A O 1
ATOM 713 N N . TRP A 1 93 ? 4.732 -7.903 -18.644 1.00 94.75 93 TRP A N 1
ATOM 714 C CA . TRP A 1 93 ? 5.513 -6.840 -19.270 1.00 94.75 93 TRP A CA 1
ATOM 715 C C . TRP A 1 93 ? 4.612 -5.658 -19.622 1.00 94.75 93 TRP A C 1
ATOM 717 O O . TRP A 1 93 ? 3.387 -5.783 -19.618 1.00 94.75 93 TRP A O 1
ATOM 727 N N . ILE A 1 94 ? 5.216 -4.503 -19.880 1.00 94.31 94 ILE A N 1
ATOM 728 C CA . ILE A 1 94 ? 4.497 -3.292 -20.271 1.00 94.31 94 ILE A CA 1
ATOM 729 C C . ILE A 1 94 ? 5.204 -2.639 -21.466 1.00 94.31 94 ILE A C 1
ATOM 731 O O . ILE A 1 94 ? 6.436 -2.575 -21.462 1.00 94.31 94 ILE A O 1
ATOM 735 N N . PRO A 1 95 ? 4.473 -2.171 -22.494 1.00 91.69 95 PRO A N 1
ATOM 736 C CA . PRO A 1 95 ? 5.061 -1.373 -23.565 1.00 91.69 95 PRO A CA 1
ATOM 737 C C . PRO A 1 95 ? 5.737 -0.107 -23.007 1.00 91.69 95 PRO A C 1
ATOM 739 O O . PRO A 1 95 ? 5.155 0.533 -22.128 1.00 91.69 95 PRO A O 1
ATOM 742 N N . PRO A 1 96 ? 6.908 0.320 -23.519 1.00 90.38 96 PRO A N 1
ATOM 743 C CA . PRO A 1 96 ? 7.610 1.489 -22.980 1.00 90.38 96 PRO A CA 1
ATOM 744 C C . PRO A 1 96 ? 6.773 2.776 -23.011 1.00 90.38 96 PRO A C 1
ATOM 746 O O . PRO A 1 96 ? 6.839 3.561 -22.069 1.00 90.38 96 PRO A O 1
ATOM 749 N N . ASN A 1 97 ? 5.924 2.941 -24.033 1.00 88.06 97 ASN A N 1
ATOM 750 C CA . ASN A 1 97 ? 5.023 4.092 -24.195 1.00 88.06 97 ASN A CA 1
ATOM 751 C C . ASN A 1 97 ? 3.982 4.237 -23.075 1.00 88.06 97 ASN A C 1
ATOM 753 O O . ASN A 1 97 ? 3.599 5.355 -22.748 1.00 88.06 97 ASN A O 1
ATOM 757 N N . ASP A 1 98 ? 3.563 3.123 -22.473 1.00 90.00 98 ASP A N 1
ATOM 758 C CA . ASP A 1 98 ? 2.592 3.096 -21.373 1.00 90.00 98 ASP A CA 1
ATOM 759 C C . ASP A 1 98 ? 3.281 3.022 -19.995 1.00 90.00 98 ASP A C 1
ATOM 761 O O . ASP A 1 98 ? 2.633 2.881 -18.955 1.00 90.00 98 ASP A O 1
ATOM 765 N N . SER A 1 99 ? 4.614 3.075 -19.977 1.00 92.31 99 SER A N 1
ATOM 766 C CA . SER A 1 99 ? 5.421 2.911 -18.775 1.00 92.31 99 SER A CA 1
ATOM 767 C C . SER A 1 99 ? 5.742 4.244 -18.088 1.00 92.31 99 SER A C 1
ATOM 769 O O . SER A 1 99 ? 5.293 5.322 -18.477 1.00 92.31 99 SER A O 1
ATOM 771 N N . CYS A 1 100 ? 6.523 4.187 -17.010 1.00 92.25 100 CYS A N 1
ATOM 772 C CA . CYS A 1 100 ? 7.022 5.360 -16.308 1.00 92.25 100 CYS A CA 1
ATOM 773 C C . CYS A 1 100 ? 8.467 5.182 -15.832 1.00 92.25 100 CYS A C 1
ATOM 775 O O . CYS A 1 100 ? 8.964 4.063 -15.669 1.00 92.25 100 CYS A O 1
ATOM 777 N N . VAL A 1 101 ? 9.115 6.311 -15.547 1.00 94.12 101 VAL A N 1
ATOM 778 C CA . VAL A 1 101 ? 10.478 6.368 -15.019 1.00 94.12 101 VAL A CA 1
ATOM 779 C C . VAL A 1 101 ? 10.456 6.356 -13.487 1.00 94.12 101 VAL A C 1
ATOM 781 O O . VAL A 1 101 ? 9.620 6.988 -12.837 1.00 94.12 101 VAL A O 1
ATOM 784 N N . LEU A 1 102 ? 11.391 5.625 -12.892 1.00 94.81 102 LEU A N 1
ATOM 785 C CA . LEU A 1 102 ? 11.621 5.540 -11.457 1.00 94.81 102 LEU A CA 1
ATOM 786 C C . LEU A 1 102 ? 12.976 6.149 -11.116 1.00 94.81 102 LEU A C 1
ATOM 788 O O . LEU A 1 102 ? 13.973 5.833 -11.759 1.00 94.81 102 LEU A O 1
ATOM 792 N N . LEU A 1 103 ? 13.024 6.938 -10.041 1.00 93.94 103 LEU A N 1
ATOM 793 C CA . LEU A 1 103 ? 14.290 7.328 -9.430 1.00 93.94 103 LEU A CA 1
ATOM 794 C C . LEU A 1 103 ? 14.728 6.226 -8.469 1.00 93.94 103 LEU A C 1
ATOM 796 O O . LEU A 1 103 ? 14.050 5.953 -7.472 1.00 93.94 103 LEU A O 1
ATOM 800 N N . VAL A 1 104 ? 15.866 5.608 -8.748 1.00 94.25 104 VAL A N 1
ATOM 801 C CA . VAL A 1 104 ? 16.400 4.477 -7.994 1.00 94.25 104 VAL A CA 1
ATOM 802 C C . VAL A 1 104 ? 17.744 4.837 -7.389 1.00 94.25 104 VAL A C 1
ATOM 804 O O . VAL A 1 104 ? 18.621 5.391 -8.044 1.00 94.25 104 VAL A O 1
ATOM 807 N N . ARG A 1 105 ? 17.936 4.441 -6.132 1.00 91.12 105 ARG A N 1
ATOM 808 C CA . ARG A 1 105 ? 19.222 4.518 -5.442 1.00 91.12 105 ARG A CA 1
ATOM 809 C C . ARG A 1 105 ? 19.714 3.122 -5.106 1.00 91.12 105 ARG A C 1
ATOM 811 O O . ARG A 1 105 ? 18.951 2.294 -4.614 1.00 91.12 105 ARG A O 1
ATOM 818 N N . ALA A 1 106 ? 20.998 2.874 -5.325 1.00 90.50 106 ALA A N 1
ATOM 819 C CA . ALA A 1 106 ? 21.649 1.610 -4.999 1.00 90.50 106 ALA A CA 1
ATOM 820 C C . ALA A 1 106 ? 22.998 1.848 -4.320 1.00 90.50 106 ALA A C 1
ATOM 822 O O . ALA A 1 106 ? 23.584 2.926 -4.419 1.00 90.50 106 ALA A O 1
ATOM 823 N N . SER A 1 107 ? 23.498 0.836 -3.612 1.00 87.00 107 SER A N 1
ATOM 824 C CA . SER A 1 107 ? 24.799 0.930 -2.940 1.00 87.00 107 SER A CA 1
ATOM 825 C C . SER A 1 107 ? 25.956 0.658 -3.896 1.00 87.00 107 SER A C 1
ATOM 827 O O . SER A 1 107 ? 26.993 1.324 -3.830 1.00 87.00 107 SER A O 1
ATOM 829 N N . GLU A 1 108 ? 25.788 -0.331 -4.774 1.00 87.25 108 GLU A N 1
ATOM 830 C CA . GLU A 1 108 ? 26.843 -0.820 -5.658 1.00 87.25 108 GLU A CA 1
ATOM 831 C C . GLU A 1 108 ? 26.273 -1.160 -7.038 1.00 87.25 108 GLU A C 1
ATOM 833 O O . GLU A 1 108 ? 25.139 -1.629 -7.148 1.00 87.25 108 GLU A O 1
ATOM 838 N N . LEU A 1 109 ? 27.087 -0.955 -8.069 1.00 89.94 109 LEU A N 1
ATOM 839 C CA . LEU A 1 109 ? 26.880 -1.464 -9.419 1.00 89.94 109 LEU A CA 1
ATOM 840 C C . LEU A 1 109 ? 27.837 -2.644 -9.628 1.00 89.94 109 LEU A C 1
ATOM 842 O O . LEU A 1 109 ? 29.040 -2.519 -9.381 1.00 89.94 109 LEU A O 1
ATOM 846 N N . VAL A 1 110 ? 27.300 -3.797 -10.018 1.00 89.69 110 VAL A N 1
ATOM 847 C CA . VAL A 1 110 ? 28.021 -5.079 -10.078 1.00 89.69 110 VAL A CA 1
ATOM 848 C C . VAL A 1 110 ? 27.807 -5.716 -11.444 1.00 89.69 110 VAL A C 1
ATOM 850 O O . VAL A 1 110 ? 26.735 -5.575 -12.023 1.00 89.69 110 VAL A O 1
ATOM 853 N N . ARG A 1 111 ? 28.805 -6.432 -11.970 1.00 89.69 111 ARG A N 1
ATOM 854 C CA . ARG A 1 111 ? 28.642 -7.207 -13.210 1.00 89.69 111 ARG A CA 1
ATOM 855 C C . ARG A 1 111 ? 27.620 -8.331 -13.043 1.00 89.69 111 ARG A C 1
ATOM 857 O O . ARG A 1 111 ? 27.673 -9.069 -12.062 1.00 89.69 111 ARG A O 1
ATOM 864 N N . ALA A 1 112 ? 26.736 -8.481 -14.021 1.00 88.88 112 ALA A N 1
ATOM 865 C CA . ALA A 1 112 ? 25.727 -9.534 -14.049 1.00 88.88 112 ALA A CA 1
ATOM 866 C C . ALA A 1 112 ? 25.511 -10.041 -15.477 1.00 88.88 112 ALA A C 1
ATOM 868 O O . ALA A 1 112 ? 25.740 -9.316 -16.440 1.00 88.88 112 ALA A O 1
ATOM 869 N N . THR A 1 113 ? 25.067 -11.294 -15.598 1.00 90.31 113 THR A N 1
ATOM 870 C CA . THR A 1 113 ? 24.729 -11.922 -16.894 1.00 90.31 113 THR A CA 1
ATOM 871 C C . THR A 1 113 ? 23.251 -12.280 -17.018 1.00 90.31 113 THR A C 1
ATOM 873 O O . THR A 1 113 ? 22.836 -12.883 -18.006 1.00 90.31 113 THR A O 1
ATOM 876 N N . ASP A 1 114 ? 22.471 -11.970 -15.982 1.00 89.75 114 ASP A N 1
ATOM 877 C CA . ASP A 1 114 ? 21.050 -12.311 -15.913 1.00 89.75 114 ASP A CA 1
ATOM 878 C C . ASP A 1 114 ? 20.188 -11.277 -16.640 1.00 89.75 114 ASP A C 1
ATOM 880 O O . ASP A 1 114 ? 19.084 -11.585 -17.079 1.00 89.75 114 ASP A O 1
ATOM 884 N N . PHE A 1 115 ? 20.711 -10.068 -16.826 1.00 91.94 115 PHE A N 1
ATOM 885 C CA . PHE A 1 115 ? 20.057 -8.956 -17.505 1.00 91.94 115 PHE A CA 1
ATOM 886 C C . PHE A 1 115 ? 20.687 -8.720 -18.886 1.00 91.94 115 PHE A C 1
ATOM 888 O O . PHE A 1 115 ? 21.752 -9.261 -19.182 1.00 91.94 115 PHE A O 1
ATOM 895 N N . SER A 1 116 ? 20.009 -7.954 -19.746 1.00 88.62 116 SER A N 1
ATOM 896 C CA . SER A 1 116 ? 20.537 -7.589 -21.070 1.00 88.62 116 SER A CA 1
ATOM 897 C C . SER A 1 116 ? 21.777 -6.697 -20.934 1.00 88.62 116 SER A C 1
ATOM 899 O O . SER A 1 116 ? 22.773 -6.873 -21.637 1.00 88.62 116 SER A O 1
ATOM 901 N N . THR A 1 117 ? 21.769 -5.792 -19.957 1.00 89.44 117 THR A N 1
ATOM 902 C CA . THR A 1 117 ? 22.956 -5.022 -19.590 1.00 89.44 117 THR A CA 1
ATOM 903 C C . THR A 1 117 ? 23.996 -5.888 -18.878 1.00 89.44 117 THR A C 1
ATOM 905 O O . THR A 1 117 ? 23.673 -6.760 -18.073 1.00 89.44 117 THR A O 1
ATOM 908 N N . ARG A 1 118 ? 25.280 -5.554 -19.056 1.00 88.00 118 ARG A N 1
ATOM 909 C CA . ARG A 1 118 ? 26.416 -6.241 -18.400 1.00 88.00 118 ARG A CA 1
ATOM 910 C C . ARG A 1 118 ? 26.535 -5.984 -16.893 1.00 88.00 118 ARG A C 1
ATOM 912 O O . ARG A 1 118 ? 27.403 -6.556 -16.229 1.00 88.00 118 ARG A O 1
ATOM 919 N N . TYR A 1 119 ? 25.696 -5.105 -16.355 1.00 90.50 119 TYR A N 1
ATOM 920 C CA . TYR A 1 119 ? 25.712 -4.667 -14.966 1.00 90.50 119 TYR A CA 1
ATOM 921 C C . TYR A 1 119 ? 24.315 -4.742 -14.352 1.00 90.50 119 TYR A C 1
ATOM 923 O O . TYR A 1 119 ? 23.320 -4.713 -15.065 1.00 90.50 119 TYR A O 1
ATOM 931 N N . THR A 1 120 ? 24.250 -4.810 -13.026 1.00 93.44 120 THR A N 1
ATOM 932 C CA . THR A 1 120 ? 23.020 -4.706 -12.239 1.00 93.44 120 THR A CA 1
ATOM 933 C C . THR A 1 120 ? 23.282 -4.032 -10.892 1.00 93.44 120 THR A C 1
ATOM 935 O O . THR A 1 120 ? 24.430 -3.835 -10.480 1.00 93.44 120 THR A O 1
ATOM 938 N N . LEU A 1 121 ? 22.211 -3.680 -10.185 1.00 92.88 121 LEU A N 1
ATOM 939 C CA . LEU A 1 121 ? 22.268 -2.941 -8.928 1.00 92.88 121 LEU A CA 1
ATOM 940 C C . LEU A 1 121 ? 22.247 -3.861 -7.709 1.00 92.88 121 LEU A C 1
ATOM 942 O O . LEU A 1 121 ? 21.416 -4.762 -7.599 1.00 92.88 121 LEU A O 1
ATOM 946 N N . ARG A 1 122 ? 23.091 -3.552 -6.721 1.00 91.38 122 ARG A N 1
ATOM 947 C CA . ARG A 1 122 ? 23.045 -4.168 -5.394 1.00 91.38 122 ARG A CA 1
ATOM 948 C C . ARG A 1 122 ? 22.348 -3.256 -4.391 1.00 91.38 122 ARG A C 1
ATOM 950 O O . ARG A 1 122 ? 22.703 -2.086 -4.232 1.00 91.38 122 ARG A O 1
ATOM 957 N N . PHE A 1 123 ? 21.386 -3.835 -3.675 1.00 90.25 123 PHE A N 1
ATOM 958 C CA . PHE A 1 123 ? 20.503 -3.139 -2.734 1.00 90.25 123 PHE A CA 1
ATOM 959 C C . PHE A 1 123 ? 19.747 -1.939 -3.346 1.00 90.25 123 PHE A C 1
ATOM 961 O O . PHE A 1 123 ? 19.732 -0.866 -2.737 1.00 90.25 123 PHE A O 1
ATOM 968 N N . PRO A 1 124 ? 19.119 -2.088 -4.532 1.00 94.00 124 PRO A N 1
ATOM 969 C CA . PRO A 1 124 ? 18.356 -1.003 -5.130 1.00 94.00 124 PRO A CA 1
ATOM 970 C C . PRO A 1 124 ? 17.088 -0.698 -4.323 1.00 94.00 124 PRO A C 1
ATOM 972 O O . PRO A 1 124 ? 16.392 -1.602 -3.847 1.00 94.00 124 PRO A O 1
ATOM 975 N N . ARG A 1 125 ? 16.770 0.591 -4.205 1.00 93.31 125 ARG A N 1
ATOM 976 C CA . ARG A 1 125 ? 15.544 1.112 -3.597 1.00 93.31 125 ARG A CA 1
ATOM 977 C C . ARG A 1 125 ? 14.961 2.206 -4.474 1.00 93.31 125 ARG A C 1
ATOM 979 O O . ARG A 1 125 ? 15.681 3.104 -4.904 1.00 93.31 125 ARG A O 1
ATOM 986 N N . ILE A 1 126 ? 13.657 2.136 -4.698 1.00 94.44 126 ILE A N 1
ATOM 987 C CA . ILE A 1 126 ? 12.905 3.191 -5.377 1.00 94.44 126 ILE A CA 1
ATOM 988 C C . ILE A 1 126 ? 12.776 4.370 -4.410 1.00 94.44 126 ILE A C 1
ATOM 990 O O . ILE A 1 126 ? 12.365 4.184 -3.267 1.00 94.44 126 ILE A O 1
ATOM 994 N N . LEU A 1 127 ? 13.160 5.564 -4.850 1.00 91.19 127 LEU A N 1
ATOM 995 C CA . LEU A 1 127 ? 13.020 6.798 -4.077 1.00 91.19 127 LEU A CA 1
ATOM 996 C C . LEU A 1 127 ? 11.714 7.515 -4.402 1.00 91.19 127 LEU A C 1
ATOM 998 O O . LEU A 1 127 ? 11.022 7.965 -3.495 1.00 91.19 127 LEU A O 1
ATOM 1002 N N . LYS A 1 128 ? 11.398 7.633 -5.695 1.00 91.38 128 LYS A N 1
ATOM 1003 C CA . LYS A 1 128 ? 10.181 8.280 -6.192 1.00 91.38 128 LYS A CA 1
ATOM 1004 C C . LYS A 1 128 ? 9.828 7.797 -7.594 1.00 91.38 128 LYS A C 1
ATOM 1006 O O . LYS A 1 128 ? 10.694 7.339 -8.340 1.00 91.38 128 LYS A O 1
ATOM 1011 N N . ILE A 1 129 ? 8.558 7.951 -7.946 1.00 92.38 129 ILE A N 1
ATOM 1012 C CA . ILE A 1 129 ? 8.061 7.816 -9.316 1.00 92.38 129 ILE A CA 1
ATOM 1013 C C . ILE A 1 129 ? 8.281 9.174 -10.000 1.00 92.38 129 ILE A C 1
ATOM 1015 O O . ILE A 1 129 ? 7.862 10.200 -9.466 1.00 92.38 129 ILE A O 1
ATOM 1019 N N . ARG A 1 130 ? 8.995 9.201 -11.129 1.00 89.44 130 ARG A N 1
ATOM 1020 C CA . ARG A 1 130 ? 9.324 10.426 -11.875 1.00 89.44 130 ARG A CA 1
ATOM 1021 C C . ARG A 1 130 ? 8.260 10.689 -12.931 1.00 89.44 130 ARG A C 1
ATOM 1023 O O . ARG A 1 130 ? 8.418 10.313 -14.085 1.00 89.44 130 ARG A O 1
ATOM 1030 N N . GLU A 1 131 ? 7.160 11.314 -12.531 1.00 86.06 131 GLU A N 1
ATOM 1031 C CA . GLU A 1 131 ? 6.130 11.758 -13.487 1.00 86.06 131 GLU A CA 1
ATOM 1032 C C . GLU A 1 131 ? 6.537 13.024 -14.244 1.00 86.06 131 GLU A C 1
ATOM 1034 O O . GLU A 1 131 ? 5.990 13.325 -15.297 1.00 86.06 131 GLU A O 1
ATOM 1039 N N . ASP A 1 132 ? 7.529 13.737 -13.714 1.00 86.00 132 ASP A N 1
ATOM 1040 C CA . ASP A 1 132 ? 8.143 14.915 -14.316 1.00 86.00 132 ASP A CA 1
ATOM 1041 C C . ASP A 1 132 ? 9.068 14.579 -15.492 1.00 86.00 132 ASP A C 1
ATOM 1043 O O . ASP A 1 132 ? 9.426 15.476 -16.253 1.00 86.00 132 ASP A O 1
ATOM 1047 N N . LYS A 1 133 ? 9.467 13.307 -15.642 1.00 83.75 133 LYS A N 1
ATOM 1048 C CA . LYS A 1 133 ? 10.356 12.868 -16.716 1.00 83.75 133 LYS A CA 1
ATOM 1049 C C . LYS A 1 133 ? 9.633 12.027 -17.763 1.00 83.75 133 LYS A C 1
ATOM 1051 O O . LYS A 1 133 ? 8.954 11.061 -17.407 1.00 83.75 133 LYS A O 1
ATOM 1056 N N . PRO A 1 134 ? 9.835 12.330 -19.053 1.00 84.06 134 PRO A N 1
ATOM 1057 C CA . PRO A 1 134 ? 9.363 11.472 -20.122 1.00 84.06 134 PRO A CA 1
ATOM 1058 C C . PRO A 1 134 ? 10.188 10.181 -20.199 1.00 84.06 134 PRO A C 1
ATOM 1060 O O . PRO A 1 134 ? 11.360 10.137 -19.827 1.00 84.06 134 PRO A O 1
ATOM 1063 N N . ILE A 1 135 ? 9.585 9.128 -20.748 1.00 84.88 135 ILE A N 1
ATOM 1064 C CA . ILE A 1 135 ? 10.187 7.788 -20.881 1.00 84.88 135 ILE A CA 1
ATOM 1065 C C . ILE A 1 135 ? 11.479 7.748 -21.711 1.00 84.88 135 ILE A C 1
ATOM 1067 O O . ILE A 1 135 ? 12.292 6.838 -21.549 1.00 84.88 135 ILE A O 1
ATOM 1071 N N . TYR A 1 136 ? 11.677 8.719 -22.605 1.00 80.38 136 TYR A N 1
ATOM 1072 C CA . TYR A 1 136 ? 12.872 8.824 -23.439 1.00 80.38 136 TYR A CA 1
ATOM 1073 C C . TYR A 1 136 ? 14.071 9.444 -22.707 1.00 80.38 136 TYR A C 1
ATOM 1075 O O . TYR A 1 136 ? 15.198 9.255 -23.149 1.00 80.38 136 TYR A O 1
ATOM 1083 N N . ASP A 1 137 ? 13.848 10.123 -21.576 1.00 83.50 137 ASP A N 1
ATOM 1084 C CA . ASP A 1 137 ? 14.886 10.737 -20.728 1.00 83.50 137 ASP A CA 1
ATOM 1085 C C . ASP A 1 137 ? 15.265 9.830 -19.537 1.00 83.50 137 ASP A C 1
ATOM 1087 O O . ASP A 1 137 ? 15.446 10.269 -18.396 1.00 83.50 137 ASP A O 1
ATOM 1091 N N . CYS A 1 138 ? 15.309 8.519 -19.782 1.00 86.88 138 CYS A N 1
ATOM 1092 C CA . CYS A 1 138 ? 15.843 7.553 -18.827 1.00 86.88 138 CYS A CA 1
ATOM 1093 C C . CYS A 1 138 ? 17.330 7.294 -19.094 1.00 86.88 138 CYS A C 1
ATOM 1095 O O . CYS A 1 138 ? 17.828 7.532 -20.194 1.00 86.88 138 CYS A O 1
ATOM 1097 N N . LEU A 1 139 ? 18.025 6.786 -18.075 1.00 90.25 139 LEU A N 1
ATOM 1098 C CA . LEU A 1 139 ? 19.443 6.447 -18.127 1.00 90.25 139 LEU A CA 1
ATOM 1099 C C . LEU A 1 139 ? 19.746 5.589 -19.356 1.00 90.25 139 LEU A C 1
ATOM 1101 O O . LEU A 1 139 ? 19.045 4.609 -19.626 1.00 90.25 139 LEU A O 1
ATOM 1105 N N . THR A 1 140 ? 20.808 5.941 -20.070 1.00 90.44 140 THR A N 1
ATOM 1106 C CA . THR A 1 140 ? 21.269 5.208 -21.249 1.00 90.44 140 THR A CA 1
ATOM 1107 C C . THR A 1 140 ? 22.280 4.120 -20.887 1.00 90.44 140 THR A C 1
ATOM 1109 O O . THR A 1 140 ? 22.948 4.172 -19.851 1.00 90.44 140 THR A O 1
ATOM 1112 N N . SER A 1 141 ? 22.440 3.116 -21.749 1.00 87.75 141 SER A N 1
ATOM 1113 C CA . SER A 1 141 ? 23.452 2.072 -21.577 1.00 87.75 141 SER A CA 1
ATOM 1114 C C . SER A 1 141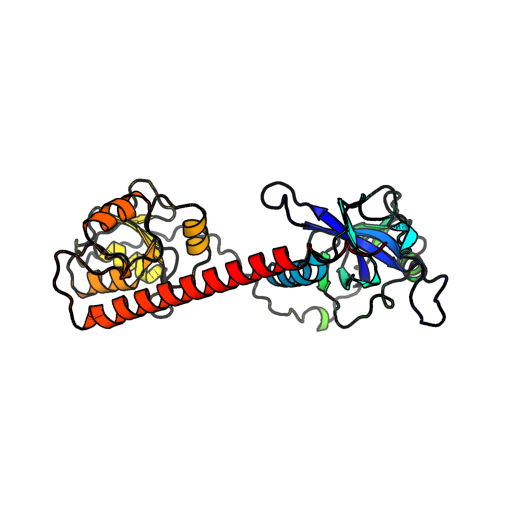 ? 24.871 2.637 -21.607 1.00 87.75 141 SER A C 1
ATOM 1116 O O . SER A 1 141 ? 25.722 2.147 -20.872 1.00 87.75 141 SER A O 1
ATOM 1118 N N . THR A 1 142 ? 25.124 3.687 -22.393 1.00 86.19 142 THR A N 1
ATOM 1119 C CA . THR A 1 142 ? 26.424 4.373 -22.435 1.00 86.19 142 THR A CA 1
ATOM 1120 C C . THR A 1 142 ? 26.729 5.058 -21.104 1.00 86.19 142 THR A C 1
ATOM 1122 O O . THR A 1 142 ? 27.777 4.803 -20.515 1.00 86.19 142 THR A O 1
ATOM 1125 N N . GLU A 1 143 ? 25.784 5.836 -20.563 1.00 87.31 143 GLU A N 1
ATOM 1126 C CA . GLU A 1 143 ? 25.929 6.459 -19.238 1.00 87.31 143 GLU A CA 1
ATOM 1127 C C . GLU A 1 143 ? 26.083 5.405 -18.135 1.00 87.31 143 GLU A C 1
ATOM 1129 O O . GLU A 1 143 ? 26.859 5.578 -17.196 1.00 87.31 143 GLU A O 1
ATOM 1134 N N . LEU A 1 144 ? 25.376 4.277 -18.245 1.00 87.88 144 LEU A N 1
ATOM 1135 C CA . LEU A 1 144 ? 25.519 3.166 -17.310 1.00 87.88 144 LEU A CA 1
ATOM 1136 C C . LEU A 1 144 ? 26.940 2.574 -17.331 1.00 87.88 144 LEU A C 1
ATOM 1138 O O . LEU A 1 144 ? 27.482 2.237 -16.274 1.00 87.88 144 LEU A O 1
ATOM 1142 N N . GLU A 1 145 ? 27.551 2.440 -18.508 1.00 86.06 145 GLU A N 1
ATOM 1143 C CA . GLU A 1 145 ? 28.928 1.957 -18.651 1.00 86.06 145 GLU A CA 1
ATOM 1144 C C . GLU A 1 145 ? 29.955 2.959 -18.117 1.00 86.06 145 GLU A C 1
ATOM 1146 O O . GLU A 1 145 ? 30.893 2.559 -17.420 1.00 86.06 145 GLU A O 1
ATOM 1151 N N . GLU A 1 146 ? 29.742 4.253 -18.349 1.00 86.06 146 GLU A N 1
ATOM 1152 C CA . GLU A 1 146 ? 30.551 5.325 -17.759 1.00 86.06 146 GLU A CA 1
ATOM 1153 C C . GLU A 1 146 ? 30.469 5.315 -16.227 1.00 86.06 146 GLU A C 1
ATOM 1155 O O . GLU A 1 146 ? 31.492 5.414 -15.541 1.00 86.06 146 GLU A O 1
ATOM 1160 N N . LEU A 1 147 ? 29.268 5.108 -15.675 1.00 83.88 147 LEU A N 1
ATOM 1161 C CA . LEU A 1 147 ? 29.047 4.986 -14.234 1.00 83.88 147 LEU A CA 1
ATOM 1162 C C . LEU A 1 147 ? 29.734 3.755 -13.636 1.00 83.88 147 LEU A C 1
ATOM 1164 O O . LEU A 1 147 ? 30.232 3.828 -12.510 1.00 83.88 147 LEU A O 1
ATOM 1168 N N . ALA A 1 148 ? 29.771 2.630 -14.355 1.00 81.50 148 ALA A N 1
ATOM 1169 C CA . ALA A 1 148 ? 30.483 1.427 -13.923 1.00 81.50 148 ALA A CA 1
ATOM 1170 C C . ALA A 1 148 ? 32.005 1.615 -13.932 1.00 81.50 148 ALA A C 1
ATOM 1172 O O . ALA A 1 148 ? 32.707 1.120 -13.040 1.00 81.50 148 ALA A O 1
ATOM 1173 N N . GLY A 1 149 ? 32.514 2.344 -14.925 1.00 77.81 149 GLY A N 1
ATOM 1174 C CA . GLY A 1 149 ? 33.939 2.478 -15.182 1.00 77.81 149 GLY A CA 1
ATOM 1175 C C . GLY A 1 149 ? 34.615 1.121 -15.421 1.00 77.81 149 GLY A C 1
ATOM 1176 O O . GLY A 1 149 ? 34.003 0.134 -15.826 1.00 77.81 149 GLY A O 1
ATOM 1177 N N . THR A 1 150 ? 35.916 1.037 -15.138 1.00 69.50 150 THR A N 1
ATOM 1178 C CA . THR A 1 150 ? 36.726 -0.180 -15.352 1.00 69.50 150 THR A CA 1
ATOM 1179 C C . THR A 1 150 ? 36.633 -1.216 -14.225 1.00 69.50 150 THR A C 1
ATOM 1181 O O . THR A 1 150 ? 37.239 -2.286 -14.319 1.00 69.50 150 THR A O 1
ATOM 1184 N N . LYS A 1 151 ? 35.900 -0.937 -13.140 1.00 65.81 151 LYS A N 1
ATOM 1185 C CA . LYS A 1 151 ? 35.881 -1.786 -11.938 1.00 65.81 151 LYS A CA 1
ATOM 1186 C C . LYS A 1 151 ? 34.798 -2.861 -12.017 1.00 65.81 151 LYS A C 1
ATOM 1188 O O . LYS A 1 151 ? 33.726 -2.660 -12.569 1.00 65.81 151 LYS A O 1
ATOM 1193 N N . VAL A 1 152 ? 35.075 -4.019 -11.413 1.00 62.72 152 VAL A N 1
ATOM 1194 C CA . VAL A 1 152 ? 34.123 -5.148 -11.338 1.00 62.72 152 VAL A CA 1
ATOM 1195 C C . VAL A 1 152 ? 32.941 -4.836 -10.408 1.00 62.72 152 VAL A C 1
ATOM 1197 O O . VAL A 1 152 ? 31.821 -5.275 -10.661 1.00 62.72 152 VAL A O 1
ATOM 1200 N N . VAL A 1 153 ? 33.198 -4.064 -9.347 1.00 67.69 153 VAL A N 1
ATOM 1201 C CA . VAL A 1 153 ? 32.196 -3.545 -8.411 1.00 67.69 153 VAL A CA 1
ATOM 1202 C C . VAL A 1 153 ? 32.474 -2.066 -8.187 1.00 67.69 153 VAL A C 1
ATOM 1204 O O . VAL A 1 153 ? 33.555 -1.697 -7.715 1.00 67.69 153 VAL A O 1
ATOM 1207 N N . GLN A 1 154 ? 31.493 -1.224 -8.490 1.00 76.44 154 GLN A N 1
ATOM 1208 C CA . GLN A 1 154 ? 31.578 0.215 -8.292 1.00 76.44 154 GLN A CA 1
ATOM 1209 C C . GLN A 1 154 ? 30.650 0.641 -7.153 1.00 76.44 154 GLN A C 1
ATOM 1211 O O . GLN A 1 154 ? 29.446 0.402 -7.188 1.00 76.44 154 GLN A O 1
ATOM 1216 N N . LYS A 1 155 ? 31.208 1.288 -6.123 1.00 76.88 155 LYS A N 1
ATOM 1217 C CA . LYS A 1 155 ? 30.422 1.842 -5.008 1.00 76.88 155 LYS A CA 1
ATOM 1218 C C . LYS A 1 155 ? 29.851 3.199 -5.411 1.00 76.88 155 LYS A C 1
ATOM 1220 O O . LYS A 1 155 ? 30.616 4.144 -5.586 1.00 76.88 155 LYS A O 1
ATOM 1225 N N . LEU A 1 156 ? 28.526 3.312 -5.466 1.00 74.94 156 LEU A N 1
ATOM 1226 C CA . LEU A 1 156 ? 27.811 4.535 -5.871 1.00 74.94 156 LEU A CA 1
ATOM 1227 C C . LEU A 1 156 ? 27.691 5.575 -4.728 1.00 74.94 156 LEU A C 1
ATOM 1229 O O . LEU A 1 156 ? 27.202 6.689 -4.919 1.00 74.94 156 LEU A O 1
ATOM 1233 N N . GLY A 1 157 ? 28.154 5.218 -3.521 1.00 60.19 157 GLY A N 1
ATOM 1234 C CA . GLY A 1 157 ? 28.013 6.004 -2.288 1.00 60.19 157 GLY A CA 1
ATOM 1235 C C . GLY A 1 157 ? 29.244 6.793 -1.818 1.00 60.19 157 GLY A C 1
ATOM 1236 O O . GLY A 1 157 ? 29.243 7.258 -0.684 1.00 60.19 157 GLY A O 1
ATOM 1237 N N . LYS A 1 158 ? 30.311 6.939 -2.615 1.00 53.91 158 LYS A N 1
ATOM 1238 C CA . LYS A 1 158 ? 31.528 7.658 -2.182 1.00 53.91 158 LYS A CA 1
ATOM 1239 C C . LYS A 1 158 ? 31.428 9.174 -2.430 1.00 53.91 158 LYS A C 1
ATOM 1241 O O . LYS A 1 158 ? 32.025 9.672 -3.375 1.00 53.91 158 LYS A O 1
ATOM 1246 N N . ARG A 1 159 ? 30.694 9.916 -1.596 1.00 51.62 159 ARG A N 1
ATOM 1247 C CA . ARG A 1 159 ? 30.874 11.378 -1.439 1.00 51.62 159 ARG A CA 1
ATOM 1248 C C . ARG A 1 159 ? 30.898 11.741 0.049 1.00 51.62 159 ARG A C 1
ATOM 1250 O O . ARG A 1 159 ? 30.325 11.010 0.855 1.00 51.62 159 ARG A O 1
ATOM 1257 N N . HIS A 1 160 ? 31.584 12.835 0.394 1.00 47.16 160 HIS A N 1
ATOM 1258 C CA . HIS A 1 160 ? 31.436 13.479 1.701 1.00 47.16 160 HIS A CA 1
ATOM 1259 C C . HIS A 1 160 ? 29.988 13.961 1.852 1.00 47.16 160 HIS A C 1
ATOM 1261 O O . HIS A 1 160 ? 29.395 14.429 0.883 1.00 47.16 160 HIS A O 1
ATOM 1267 N N . ILE A 1 161 ? 29.418 13.762 3.039 1.00 49.03 161 ILE A N 1
ATOM 1268 C CA . ILE A 1 161 ? 28.050 14.164 3.381 1.00 49.03 161 ILE A CA 1
ATOM 1269 C C . ILE A 1 161 ? 27.989 15.695 3.354 1.00 49.03 161 ILE A C 1
ATOM 1271 O O . ILE A 1 161 ? 28.780 16.335 4.046 1.00 49.03 161 ILE A O 1
ATOM 1275 N N . GLU A 1 162 ? 27.072 16.270 2.577 1.00 53.47 162 GLU A N 1
ATOM 1276 C CA . GLU A 1 162 ? 26.779 17.708 2.607 1.00 53.47 162 GLU A CA 1
ATOM 1277 C C . GLU A 1 162 ? 25.522 17.988 3.441 1.00 53.47 162 GLU A C 1
ATOM 1279 O O . GLU A 1 162 ? 24.672 17.118 3.620 1.00 53.47 162 GLU A O 1
ATOM 1284 N N . LEU A 1 163 ? 25.399 19.210 3.970 1.00 57.00 163 LEU A N 1
ATOM 1285 C CA . LEU A 1 163 ? 24.277 19.628 4.825 1.00 57.00 163 LEU A CA 1
ATOM 1286 C C . LEU A 1 163 ? 22.903 19.482 4.140 1.00 57.00 163 LEU A C 1
ATOM 1288 O O . LEU A 1 163 ? 21.915 19.245 4.824 1.00 57.00 163 LEU A O 1
ATOM 1292 N N . SER A 1 164 ? 22.845 19.541 2.808 1.00 56.44 164 SER A N 1
ATOM 1293 C CA . SER A 1 164 ? 21.632 19.306 2.010 1.00 56.44 164 SER A CA 1
ATOM 1294 C C . SER A 1 164 ? 21.194 17.833 1.976 1.00 56.44 164 SER A C 1
ATOM 1296 O O . SER A 1 164 ? 20.009 17.553 1.840 1.00 56.44 164 SER A O 1
ATOM 1298 N N . ASP A 1 165 ? 22.106 16.871 2.176 1.00 54.53 165 ASP A N 1
ATOM 1299 C CA . ASP A 1 165 ? 21.762 15.443 2.297 1.00 54.53 165 ASP A CA 1
ATOM 1300 C C . ASP A 1 165 ? 21.128 15.112 3.672 1.00 54.53 165 ASP A C 1
ATOM 1302 O O . ASP A 1 165 ? 20.584 14.019 3.861 1.00 54.53 165 ASP A O 1
ATOM 1306 N N . LEU A 1 166 ? 21.207 16.043 4.636 1.00 57.31 166 LEU A N 1
ATOM 1307 C CA . LEU A 1 166 ? 20.543 15.988 5.945 1.00 57.31 166 LEU A CA 1
ATOM 1308 C C . LEU A 1 166 ? 19.167 16.661 5.946 1.00 57.31 166 LEU A C 1
ATOM 1310 O O . LEU A 1 166 ? 18.494 16.604 6.976 1.00 57.31 166 LEU A O 1
ATOM 1314 N N . GLU A 1 167 ? 18.721 17.244 4.824 1.00 49.72 167 GLU A N 1
ATOM 1315 C CA . GLU A 1 167 ? 17.317 17.618 4.632 1.00 49.72 167 GLU A CA 1
ATOM 1316 C C . GLU A 1 167 ? 16.487 16.338 4.495 1.00 49.72 167 GLU A C 1
ATOM 1318 O O . GLU A 1 167 ? 16.040 15.897 3.434 1.00 49.72 167 GLU A O 1
ATOM 1323 N N . VAL A 1 168 ? 16.324 15.684 5.637 1.00 50.69 168 VAL A N 1
ATOM 1324 C CA . VAL A 1 168 ? 15.337 14.659 5.864 1.00 50.69 168 VAL A CA 1
ATOM 1325 C C . VAL A 1 168 ? 14.008 15.362 5.650 1.00 50.69 168 VAL A C 1
ATOM 1327 O O . VAL A 1 168 ? 13.561 16.127 6.498 1.00 50.69 168 VAL A O 1
ATOM 1330 N N . VAL A 1 169 ? 13.351 15.087 4.520 1.00 45.06 169 VAL A N 1
ATOM 1331 C CA . VAL A 1 169 ? 11.890 15.128 4.503 1.00 45.06 169 VAL A CA 1
ATOM 1332 C C . VAL A 1 169 ? 11.491 14.260 5.683 1.00 45.06 169 VAL A C 1
ATOM 1334 O O . VAL A 1 169 ? 11.680 13.039 5.635 1.00 45.06 169 VAL A O 1
ATOM 1337 N N . GLU A 1 170 ? 11.037 14.892 6.764 1.00 45.91 170 GLU A N 1
ATOM 1338 C CA . GLU A 1 170 ? 10.485 14.239 7.941 1.00 45.91 170 GLU A CA 1
ATOM 1339 C C . GLU A 1 170 ? 9.194 13.536 7.513 1.00 45.91 170 GLU A C 1
ATOM 1341 O O . GLU A 1 170 ? 8.081 13.889 7.881 1.00 45.91 170 GLU A O 1
ATOM 1346 N N . LYS A 1 171 ? 9.319 12.471 6.715 1.00 48.34 171 LYS A N 1
ATOM 1347 C CA . LYS A 1 171 ? 8.393 11.364 6.827 1.00 48.34 171 LYS A CA 1
ATOM 1348 C C . LYS A 1 171 ? 8.667 10.846 8.221 1.00 48.34 171 LYS A C 1
ATOM 1350 O O . LYS A 1 171 ? 9.622 10.088 8.411 1.00 48.34 171 LYS A O 1
ATOM 1355 N N . GLU A 1 172 ? 7.861 11.305 9.178 1.00 40.94 172 GLU A N 1
ATOM 1356 C CA . GLU A 1 172 ? 7.745 10.691 10.487 1.00 40.94 172 GLU A CA 1
ATOM 1357 C C . GLU A 1 172 ? 7.621 9.192 10.241 1.00 40.94 172 GLU A C 1
ATOM 1359 O O . GLU A 1 172 ? 6.569 8.647 9.888 1.00 40.94 172 GLU A O 1
ATOM 1364 N N . ARG A 1 173 ? 8.743 8.484 10.371 1.00 42.12 173 ARG A N 1
ATOM 1365 C CA . ARG A 1 173 ? 8.687 7.053 10.555 1.00 42.12 173 ARG A CA 1
ATOM 1366 C C . ARG A 1 173 ? 7.902 6.943 11.839 1.00 42.12 173 ARG A C 1
ATOM 1368 O O . ARG A 1 173 ? 8.443 7.273 12.889 1.00 42.12 173 ARG A O 1
ATOM 1375 N N . LYS A 1 174 ? 6.641 6.505 11.750 1.00 41.72 174 LYS A N 1
ATOM 1376 C CA . LYS A 1 174 ? 5.914 5.976 12.899 1.00 41.72 174 LYS A CA 1
ATOM 1377 C C . LYS A 1 174 ? 6.799 4.867 13.436 1.00 41.72 174 LYS A C 1
ATOM 1379 O O . LYS A 1 174 ? 6.751 3.728 12.967 1.00 41.72 174 LYS A O 1
ATOM 1384 N N . VAL A 1 175 ? 7.692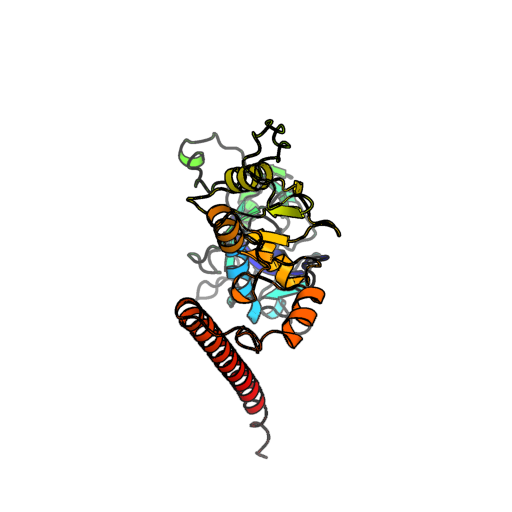 5.235 14.352 1.00 38.88 175 VAL A N 1
ATOM 1385 C CA . VAL A 1 175 ? 8.466 4.304 15.138 1.00 38.88 175 VAL A CA 1
ATOM 1386 C C . VAL A 1 175 ? 7.381 3.445 15.738 1.00 38.88 175 VAL A C 1
ATOM 1388 O O . VAL A 1 175 ? 6.516 3.944 16.459 1.00 38.88 175 VAL A O 1
ATOM 1391 N N . ARG A 1 176 ? 7.349 2.168 15.355 1.00 40.53 176 ARG A N 1
ATOM 1392 C CA . ARG A 1 176 ? 6.562 1.197 16.095 1.00 40.53 176 ARG A CA 1
ATOM 1393 C C . ARG A 1 176 ? 7.141 1.259 17.496 1.00 40.53 176 ARG A C 1
ATOM 1395 O O . ARG A 1 176 ? 8.189 0.661 17.737 1.00 40.53 176 ARG A O 1
ATOM 1402 N N . ARG A 1 177 ? 6.524 2.056 18.378 1.00 38.53 177 ARG A N 1
ATOM 1403 C CA . ARG A 1 177 ? 6.803 2.022 19.807 1.00 38.53 177 ARG A CA 1
ATOM 1404 C C . ARG A 1 177 ? 6.711 0.545 20.147 1.00 38.53 177 ARG A C 1
ATOM 1406 O O . ARG A 1 177 ? 5.655 -0.061 19.961 1.00 38.53 177 ARG A O 1
ATOM 1413 N N . LYS A 1 178 ? 7.839 -0.065 20.518 1.00 34.03 178 LYS A N 1
ATOM 1414 C CA . LYS A 1 178 ? 7.788 -1.366 21.173 1.00 34.03 178 LYS A CA 1
ATOM 1415 C C . LYS A 1 178 ? 6.893 -1.124 22.375 1.00 34.03 178 LYS A C 1
ATOM 1417 O O . LYS A 1 178 ? 7.229 -0.297 23.217 1.00 34.03 178 LYS A O 1
ATOM 1422 N N . TYR A 1 179 ? 5.713 -1.733 22.355 1.00 45.03 179 TYR A N 1
ATOM 1423 C CA . TYR A 1 179 ? 4.775 -1.654 23.455 1.00 45.03 179 TYR A CA 1
ATOM 1424 C C . TYR A 1 179 ? 5.473 -2.298 24.651 1.00 45.03 179 TYR A C 1
ATOM 1426 O O . TYR A 1 179 ? 5.631 -3.517 24.704 1.00 45.03 179 TYR A O 1
ATOM 1434 N N . VAL A 1 180 ? 5.995 -1.456 25.537 1.00 42.88 180 VAL A N 1
ATOM 1435 C CA . VAL A 1 180 ? 6.358 -1.856 26.889 1.00 42.88 180 VAL A CA 1
ATOM 1436 C C . VAL A 1 180 ? 5.014 -2.097 27.570 1.00 42.88 180 VAL A C 1
ATOM 1438 O O . VAL A 1 180 ? 4.179 -1.190 27.522 1.00 42.88 180 VAL A O 1
ATOM 1441 N N . PRO A 1 181 ? 4.741 -3.298 28.110 1.00 43.94 181 PRO A N 1
ATOM 1442 C CA . PRO A 1 181 ? 3.570 -3.510 28.947 1.00 43.94 181 PRO A CA 1
ATOM 1443 C C . PRO A 1 181 ? 3.565 -2.409 29.996 1.00 43.94 181 PRO A C 1
ATOM 144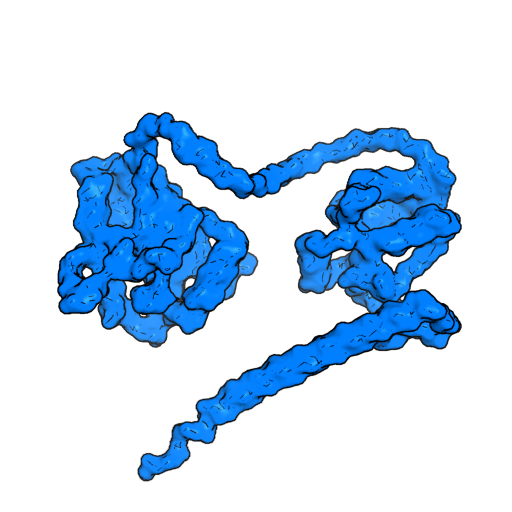5 O O . PRO A 1 181 ? 4.522 -2.301 30.760 1.00 43.94 181 PRO A O 1
ATOM 1448 N N . ASN A 1 182 ? 2.563 -1.533 29.943 1.00 47.88 182 ASN A N 1
ATOM 1449 C CA . ASN A 1 182 ? 2.472 -0.439 30.892 1.00 47.88 182 ASN A CA 1
ATOM 1450 C C . ASN A 1 182 ? 2.456 -1.083 32.281 1.00 47.88 182 ASN A C 1
ATOM 1452 O O . ASN A 1 182 ? 1.644 -1.982 32.526 1.00 47.88 182 ASN A O 1
ATOM 1456 N N . GLU A 1 183 ? 3.394 -0.695 33.145 1.00 48.69 183 GLU A N 1
ATOM 1457 C CA . GLU A 1 183 ? 3.379 -1.117 34.539 1.00 48.69 183 GLU A CA 1
ATOM 1458 C C . GLU A 1 183 ? 1.990 -0.799 35.089 1.00 48.69 183 GLU A C 1
ATOM 1460 O O . GLU A 1 183 ? 1.486 0.318 34.939 1.00 48.69 183 GLU A O 1
ATOM 1465 N N . ILE A 1 184 ? 1.329 -1.825 35.624 1.00 56.59 184 ILE A N 1
ATOM 1466 C CA . ILE A 1 184 ? -0.039 -1.734 36.119 1.00 56.59 184 ILE A CA 1
ATOM 1467 C C . ILE A 1 184 ? -0.001 -0.782 37.311 1.00 56.59 184 ILE A C 1
ATOM 1469 O O . ILE A 1 184 ? 0.338 -1.182 38.423 1.00 56.59 184 ILE A O 1
ATOM 1473 N N . LYS A 1 185 ? -0.308 0.495 37.079 1.00 57.41 185 LYS A N 1
ATOM 1474 C CA . LYS A 1 185 ? -0.523 1.435 38.174 1.00 57.41 185 LYS A CA 1
ATOM 1475 C C . LYS A 1 185 ? -1.750 0.944 38.948 1.00 57.41 185 LYS A C 1
ATOM 1477 O O . LYS A 1 185 ? -2.766 0.664 38.310 1.00 57.41 185 LYS A O 1
ATOM 1482 N N . PRO A 1 186 ? -1.680 0.801 40.279 1.00 55.62 186 PRO A N 1
ATOM 1483 C CA . PRO A 1 186 ? -2.866 0.534 41.076 1.00 55.62 186 PRO A CA 1
ATOM 1484 C C . PRO A 1 186 ? -3.809 1.728 40.917 1.00 55.62 186 PRO A C 1
ATOM 1486 O O . PRO A 1 186 ? -3.438 2.866 41.197 1.00 55.62 186 PRO A O 1
ATOM 1489 N N . VAL A 1 187 ? -4.995 1.467 40.378 1.00 63.59 187 VAL A N 1
ATOM 1490 C CA . VAL A 1 187 ? -6.027 2.473 40.133 1.00 63.59 187 VAL A CA 1
ATOM 1491 C C . VAL A 1 187 ? -7.070 2.350 41.241 1.00 63.59 187 VAL A C 1
ATOM 1493 O O . VAL A 1 187 ? -7.553 1.249 41.506 1.00 63.59 187 VAL A O 1
ATOM 1496 N N . GLU A 1 188 ? -7.411 3.463 41.892 1.00 66.62 188 GLU A N 1
ATOM 1497 C CA . GLU A 1 188 ? -8.501 3.514 42.870 1.00 66.62 188 GLU A CA 1
ATOM 1498 C C . GLU A 1 188 ? -9.837 3.238 42.163 1.00 66.62 188 GLU A C 1
ATOM 1500 O O . GLU A 1 188 ? -10.194 3.899 41.186 1.00 66.62 188 GLU A O 1
ATOM 1505 N N . SER A 1 189 ? -10.563 2.215 42.616 1.00 73.00 189 SER A N 1
ATOM 1506 C CA . SER A 1 189 ? -11.835 1.814 42.010 1.00 73.00 189 SER A CA 1
ATOM 1507 C C . SER A 1 189 ? -12.925 2.840 42.335 1.00 73.00 189 SER A C 1
ATOM 1509 O O . SER A 1 189 ? -13.249 3.055 43.500 1.00 73.00 189 SER A O 1
ATOM 1511 N N . LYS A 1 190 ? -13.500 3.469 41.305 1.00 77.31 190 LYS A N 1
ATOM 1512 C CA . LYS A 1 190 ? -14.620 4.418 41.423 1.00 77.31 190 LYS A CA 1
ATOM 1513 C C . LYS A 1 190 ? -15.971 3.709 41.420 1.00 77.31 190 LYS A C 1
ATOM 1515 O O . LYS A 1 190 ? -16.912 4.184 42.047 1.00 77.31 190 LYS A O 1
ATOM 1520 N N . SER A 1 191 ? -16.087 2.599 40.690 1.00 79.69 191 SER A N 1
ATOM 1521 C CA . SER A 1 191 ? -17.311 1.795 40.629 1.00 79.69 191 SER A CA 1
ATOM 1522 C C . SER A 1 191 ? -17.033 0.367 40.146 1.00 79.69 191 SER A C 1
ATOM 1524 O O . SER A 1 191 ? -15.923 0.050 39.735 1.00 79.69 191 SER A O 1
ATOM 1526 N N . GLU A 1 192 ? -18.057 -0.486 40.176 1.00 86.00 192 GLU A N 1
ATOM 1527 C CA . GLU A 1 192 ? -17.983 -1.906 39.792 1.00 86.00 192 GLU A CA 1
ATOM 1528 C C . GLU A 1 192 ? -18.897 -2.246 38.598 1.00 86.00 192 GLU A C 1
ATOM 1530 O O . GLU A 1 192 ? -19.327 -3.383 38.410 1.00 86.00 192 GLU A O 1
ATOM 1535 N N . ILE A 1 193 ? -19.245 -1.254 37.773 1.00 88.50 193 ILE A N 1
ATOM 1536 C CA . ILE A 1 193 ? -20.223 -1.433 36.685 1.00 88.50 193 ILE A CA 1
ATOM 1537 C C . ILE A 1 193 ? -19.705 -2.306 35.531 1.00 88.50 193 ILE A C 1
ATOM 1539 O O . ILE A 1 193 ? -20.505 -2.820 34.751 1.00 88.50 193 ILE A O 1
ATOM 1543 N N . LEU A 1 194 ? -18.383 -2.459 35.404 1.00 87.69 194 LEU A N 1
ATOM 1544 C CA . LEU A 1 194 ? -17.718 -3.282 34.390 1.00 87.69 194 LEU A CA 1
ATOM 1545 C C . LEU A 1 194 ? -17.110 -4.568 34.976 1.00 87.69 194 LEU A C 1
ATOM 1547 O O . LEU A 1 194 ? -16.371 -5.265 34.276 1.00 87.69 194 LEU A O 1
ATOM 1551 N N . THR A 1 195 ? -17.414 -4.901 36.234 1.00 86.81 195 THR A N 1
ATOM 1552 C CA . THR A 1 195 ? -16.857 -6.076 36.912 1.00 86.81 195 THR A CA 1
ATOM 1553 C C . THR A 1 195 ? -17.181 -7.365 36.158 1.00 86.81 195 THR A C 1
ATOM 1555 O O . THR A 1 195 ? -18.335 -7.661 35.852 1.00 86.81 195 THR A O 1
ATOM 1558 N N . GLY A 1 196 ? -16.140 -8.146 35.858 1.00 83.44 196 GLY A N 1
ATOM 1559 C CA . GLY A 1 196 ? -16.252 -9.417 35.134 1.00 83.44 196 GLY A CA 1
ATOM 1560 C C . GLY A 1 196 ? -16.241 -9.302 33.605 1.00 83.44 196 GLY A C 1
ATOM 1561 O O . GLY A 1 196 ? -16.273 -10.332 32.934 1.00 83.44 196 GLY A O 1
ATOM 1562 N N . TYR A 1 197 ? -16.149 -8.091 33.044 1.00 88.69 197 TYR A N 1
ATOM 1563 C CA . TYR A 1 197 ? -16.040 -7.883 31.599 1.00 88.69 197 TYR A CA 1
ATOM 1564 C C . TYR A 1 197 ? -14.601 -7.575 31.159 1.00 88.69 197 TYR A C 1
ATOM 1566 O O . TYR A 1 197 ? -13.881 -6.796 31.788 1.00 88.69 197 TYR A O 1
ATOM 1574 N N . GLU A 1 198 ? -14.191 -8.179 30.040 1.00 89.06 198 GLU A N 1
ATOM 1575 C CA . GLU A 1 198 ? -12.893 -7.952 29.396 1.00 89.06 198 GLU A CA 1
ATOM 1576 C C . GLU A 1 198 ? -13.046 -7.114 28.120 1.00 89.06 198 GLU A C 1
ATOM 1578 O O . GLU A 1 198 ? -13.866 -7.428 27.254 1.00 89.06 198 GLU A O 1
ATOM 1583 N N . PHE A 1 199 ? -12.200 -6.097 27.960 1.00 90.50 199 PHE A N 1
ATOM 1584 C CA . PHE A 1 199 ? -12.222 -5.154 26.842 1.00 90.50 199 PHE A CA 1
ATOM 1585 C C . PHE A 1 199 ? -10.874 -5.101 26.126 1.00 90.50 199 PHE A C 1
ATOM 1587 O O . PHE A 1 199 ? -9.821 -5.172 26.757 1.00 90.50 199 PHE A O 1
ATOM 1594 N N . CYS A 1 200 ? -10.888 -4.902 24.808 1.00 88.25 200 CYS A N 1
ATOM 1595 C CA . CYS A 1 200 ? -9.679 -4.613 24.035 1.00 88.25 200 CYS A CA 1
ATOM 1596 C C . CYS A 1 200 ? -9.759 -3.211 23.425 1.00 88.25 200 CYS A C 1
ATOM 1598 O O . CYS A 1 200 ? -10.646 -2.957 22.618 1.00 88.25 200 CYS A O 1
ATOM 1600 N N . VAL A 1 201 ? -8.838 -2.306 23.772 1.00 88.50 201 VAL A N 1
ATOM 1601 C CA . VAL A 1 201 ? -8.842 -0.925 23.253 1.00 88.50 201 VAL A CA 1
ATOM 1602 C C . VAL A 1 201 ? -7.884 -0.798 22.065 1.00 88.50 201 VAL A C 1
ATOM 1604 O O . VAL A 1 201 ? -6.662 -0.953 22.198 1.00 88.50 201 VAL A O 1
ATOM 1607 N N . LEU A 1 202 ? -8.426 -0.513 20.879 1.00 86.44 202 LEU A N 1
ATOM 1608 C CA . LEU A 1 202 ? -7.628 -0.296 19.669 1.00 86.44 202 LEU A CA 1
ATOM 1609 C C . LEU A 1 202 ? -7.118 1.135 19.579 1.00 86.44 202 LEU A C 1
ATOM 1611 O O . LEU A 1 202 ? -5.924 1.338 19.355 1.00 86.44 202 LEU A O 1
ATOM 1615 N N . SER A 1 203 ? -8.013 2.096 19.773 1.00 87.25 203 SER A N 1
ATOM 1616 C CA . SER A 1 203 ? -7.750 3.519 19.610 1.00 87.25 203 SER A CA 1
ATOM 1617 C C . SER A 1 203 ? -8.625 4.357 20.534 1.00 87.25 203 SER A C 1
ATOM 1619 O O . SER A 1 203 ? -9.614 3.857 21.064 1.00 87.25 203 SER A O 1
ATOM 1621 N N . GLY A 1 204 ? -8.216 5.609 20.742 1.00 85.94 204 GLY A N 1
ATOM 1622 C CA . GLY A 1 204 ? -8.937 6.630 21.501 1.00 85.94 204 GLY A CA 1
ATOM 1623 C C . GLY A 1 204 ? -9.235 7.848 20.631 1.00 85.94 204 GLY A C 1
ATOM 1624 O O . GLY A 1 204 ? -8.773 7.919 19.494 1.00 85.94 204 GLY A O 1
ATOM 1625 N N . TYR A 1 205 ? -9.967 8.808 21.184 1.00 84.62 205 TYR A N 1
ATOM 1626 C CA . TYR A 1 205 ? -10.146 10.133 20.592 1.00 84.62 205 TYR A CA 1
ATOM 1627 C C . TYR A 1 205 ? -9.003 11.078 20.993 1.00 84.62 205 TYR A C 1
ATOM 1629 O O . TYR A 1 205 ? -8.158 10.739 21.826 1.00 84.62 205 TYR A O 1
ATOM 1637 N N . GLU A 1 206 ? -8.981 12.285 20.421 1.00 81.69 206 GLU A N 1
ATOM 1638 C CA . GLU A 1 206 ? -8.037 13.336 20.829 1.00 81.69 206 GLU A CA 1
ATOM 1639 C C . GLU A 1 206 ? -8.266 13.791 22.278 1.00 81.69 206 GLU A C 1
ATOM 1641 O O . GLU A 1 206 ? -7.297 14.004 23.011 1.00 81.69 206 GLU A O 1
ATOM 1646 N N . ASP A 1 207 ? -9.536 13.886 22.692 1.00 86.44 207 ASP A N 1
ATOM 1647 C CA . ASP A 1 207 ? -9.978 14.286 24.034 1.00 86.44 207 ASP A CA 1
ATOM 1648 C C . ASP A 1 207 ? -9.953 13.131 25.048 1.00 86.44 207 ASP A C 1
ATOM 1650 O O . ASP A 1 207 ? -9.926 13.364 26.254 1.00 86.44 207 ASP A O 1
ATOM 1654 N N . TRP A 1 208 ? -9.953 11.883 24.572 1.00 86.00 208 TRP A N 1
ATOM 1655 C CA . TRP A 1 208 ? -9.939 10.693 25.414 1.00 86.00 208 TRP A CA 1
ATOM 1656 C C . TRP A 1 208 ? -9.043 9.623 24.807 1.00 86.00 208 TRP A C 1
ATOM 1658 O O . TRP A 1 208 ? -9.471 8.772 24.017 1.00 86.00 208 TRP A O 1
ATOM 1668 N N . ARG A 1 209 ? -7.757 9.713 25.153 1.00 86.38 209 ARG A N 1
ATOM 1669 C CA . ARG A 1 209 ? -6.717 8.888 24.549 1.00 86.38 209 ARG A CA 1
ATOM 1670 C C . ARG A 1 209 ? -6.872 7.442 24.980 1.00 86.38 209 ARG A C 1
ATOM 1672 O O . ARG A 1 209 ? -7.446 7.131 26.019 1.00 86.38 209 ARG A O 1
ATOM 1679 N N . LYS A 1 210 ? -6.276 6.547 24.193 1.00 86.50 210 LYS A N 1
ATOM 1680 C CA . LYS A 1 210 ? -6.270 5.109 24.470 1.00 86.50 210 LYS A CA 1
ATOM 1681 C C . LYS A 1 210 ? -5.888 4.796 25.922 1.00 86.50 210 LYS A C 1
ATOM 1683 O O . LYS A 1 210 ? -6.590 4.031 26.570 1.00 86.50 210 LYS A O 1
ATOM 1688 N N . ASP A 1 211 ? -4.810 5.394 26.423 1.00 85.69 211 ASP A N 1
ATOM 1689 C CA . ASP A 1 211 ? -4.326 5.118 27.779 1.00 85.69 211 ASP A CA 1
ATOM 1690 C C . ASP A 1 211 ? -5.355 5.543 28.844 1.00 85.69 211 ASP A C 1
ATOM 1692 O O . ASP A 1 211 ? -5.596 4.801 29.795 1.00 85.69 211 ASP A O 1
ATOM 1696 N N . ASP A 1 212 ? -6.036 6.675 28.641 1.00 87.50 212 ASP A N 1
ATOM 1697 C CA . ASP A 1 212 ? -7.072 7.188 29.547 1.00 87.50 212 ASP A CA 1
ATOM 1698 C C . ASP A 1 212 ? -8.339 6.322 29.517 1.00 87.50 212 ASP A C 1
ATOM 1700 O O . ASP A 1 212 ? -8.969 6.093 30.549 1.00 87.50 212 ASP A O 1
ATOM 1704 N N . VAL A 1 213 ? -8.700 5.793 28.343 1.00 88.75 213 VAL A N 1
ATOM 1705 C CA . VAL A 1 213 ? -9.791 4.817 28.192 1.00 88.75 213 VAL A CA 1
ATOM 1706 C C . VAL A 1 213 ? -9.470 3.543 28.970 1.00 88.75 213 VAL A C 1
ATOM 1708 O O . VAL A 1 213 ? -10.315 3.028 29.702 1.00 88.75 213 VAL A O 1
ATOM 1711 N N . GLU A 1 214 ? -8.247 3.026 28.841 1.00 89.62 214 GLU A N 1
ATOM 1712 C CA . GLU A 1 214 ? -7.834 1.825 29.564 1.00 89.62 214 GLU A CA 1
ATOM 1713 C C . GLU A 1 214 ? -7.817 2.041 31.087 1.00 89.62 214 GLU A C 1
ATOM 1715 O O . GLU A 1 214 ? -8.111 1.111 31.842 1.00 89.62 214 GLU A O 1
ATOM 1720 N N . VAL A 1 215 ? -7.474 3.245 31.556 1.00 87.94 215 VAL A N 1
ATOM 1721 C CA . VAL A 1 215 ? -7.582 3.614 32.976 1.00 87.94 215 VAL A CA 1
ATOM 1722 C C . VAL A 1 215 ? -9.048 3.648 33.402 1.00 87.94 215 VAL A C 1
ATOM 1724 O O . VAL A 1 215 ? -9.396 2.989 34.377 1.00 87.94 215 VAL A O 1
ATOM 1727 N N . ALA A 1 216 ? -9.919 4.313 32.641 1.00 88.38 216 ALA A N 1
ATOM 1728 C CA . ALA A 1 216 ? -11.342 4.414 32.960 1.00 88.38 216 ALA A CA 1
ATOM 1729 C C . ALA A 1 216 ? -12.026 3.040 33.058 1.00 88.38 216 ALA A C 1
ATOM 1731 O O . ALA A 1 216 ? -12.824 2.817 33.965 1.00 88.38 216 ALA A O 1
ATOM 1732 N N . ILE A 1 217 ? -11.687 2.090 32.180 1.00 89.06 217 ILE A N 1
ATOM 1733 C CA . ILE A 1 217 ? -12.217 0.718 32.253 1.00 89.06 217 ILE A CA 1
ATOM 1734 C C . ILE A 1 217 ? -11.841 0.060 33.587 1.00 89.06 217 ILE A C 1
ATOM 1736 O O . ILE A 1 217 ? -12.699 -0.536 34.237 1.00 89.06 217 ILE A O 1
ATOM 1740 N N . ARG A 1 218 ? -10.582 0.210 34.023 1.00 87.81 218 ARG A N 1
ATOM 1741 C CA . ARG A 1 218 ? -10.094 -0.352 35.293 1.00 87.81 218 ARG A CA 1
ATOM 1742 C C . ARG A 1 218 ? -10.697 0.348 36.511 1.00 87.81 218 ARG A C 1
ATOM 1744 O O . ARG A 1 218 ? -11.054 -0.331 37.466 1.00 87.81 218 ARG A O 1
ATOM 1751 N N . GLU A 1 219 ? -10.882 1.670 36.460 1.00 88.12 219 GLU A N 1
ATOM 1752 C CA . GLU A 1 219 ? -11.574 2.440 37.511 1.00 88.12 219 GLU A CA 1
ATOM 1753 C C . GLU A 1 219 ? -13.003 1.936 37.769 1.00 88.12 219 GLU A C 1
ATOM 1755 O O . GLU A 1 219 ? -13.524 2.109 38.868 1.00 88.12 219 GLU A O 1
ATOM 1760 N N . HIS A 1 220 ? -13.635 1.332 36.761 1.00 88.31 220 HIS A N 1
ATOM 1761 C CA . HIS A 1 220 ? -15.013 0.846 36.807 1.00 88.31 220 HIS A CA 1
ATOM 1762 C C . HIS A 1 220 ? -15.104 -0.689 36.963 1.00 88.31 220 HIS A C 1
ATOM 1764 O O . HIS A 1 220 ? -16.170 -1.266 36.741 1.00 88.31 220 HIS A O 1
ATOM 1770 N N . GLY A 1 221 ? -13.997 -1.358 37.322 1.00 84.19 221 GLY A N 1
ATOM 1771 C CA . GLY A 1 221 ? -13.938 -2.799 37.610 1.00 84.19 221 GLY A CA 1
ATOM 1772 C C . GLY A 1 221 ? -13.689 -3.708 36.398 1.00 84.19 221 GLY A C 1
ATOM 1773 O O . GLY A 1 221 ? -13.664 -4.931 36.537 1.00 84.19 221 GLY A O 1
ATOM 1774 N N . GLY A 1 222 ? -13.495 -3.142 35.205 1.00 87.62 222 GLY A N 1
ATOM 1775 C CA . GLY A 1 222 ? -13.264 -3.893 33.972 1.00 87.62 222 GLY A CA 1
ATOM 1776 C C . GLY A 1 222 ? -11.805 -4.309 33.771 1.00 87.62 222 GLY A C 1
ATOM 1777 O O . GLY A 1 222 ? -10.870 -3.661 34.243 1.00 87.62 222 GLY A O 1
ATOM 1778 N N . SER A 1 223 ? -11.600 -5.380 33.003 1.00 86.44 223 SER A N 1
ATOM 1779 C CA . SER A 1 223 ? -10.271 -5.860 32.609 1.00 86.44 223 SER A CA 1
ATOM 1780 C C . SER A 1 223 ? -9.926 -5.421 31.186 1.00 86.44 223 SER A C 1
ATOM 1782 O O . SER A 1 223 ? -10.781 -5.417 30.301 1.00 86.44 223 SER A O 1
ATOM 1784 N N . VAL A 1 224 ? -8.661 -5.069 30.943 1.00 87.50 224 VAL A N 1
ATOM 1785 C CA . VAL A 1 224 ? -8.175 -4.625 29.628 1.00 87.50 224 VAL A CA 1
ATOM 1786 C C . VAL A 1 224 ? -7.158 -5.620 29.081 1.00 87.50 224 VAL A C 1
ATOM 1788 O O . VAL A 1 224 ? -6.137 -5.891 29.715 1.00 87.50 224 VAL A O 1
ATOM 1791 N N . VAL A 1 225 ? -7.408 -6.115 27.869 1.00 84.88 225 VAL A N 1
ATOM 1792 C CA . VAL A 1 225 ? -6.544 -7.049 27.142 1.00 84.88 225 VAL A CA 1
ATOM 1793 C C . VAL A 1 225 ? -6.000 -6.431 25.853 1.00 84.88 225 VAL A C 1
ATOM 1795 O O . VAL A 1 225 ? -6.660 -5.663 25.156 1.00 84.88 225 VAL A O 1
ATOM 1798 N N . LEU A 1 226 ? -4.771 -6.801 25.492 1.00 76.19 226 LEU A N 1
ATOM 1799 C CA . LEU A 1 226 ? -4.100 -6.293 24.284 1.00 76.19 226 LEU A CA 1
ATOM 1800 C C . LEU A 1 226 ? -4.595 -6.952 22.993 1.00 76.19 226 LEU A C 1
ATOM 1802 O O . LEU A 1 226 ? -4.531 -6.366 21.908 1.00 76.19 226 LEU A O 1
ATOM 1806 N N . VAL A 1 227 ? -5.043 -8.197 23.120 1.00 77.62 227 VAL A N 1
ATOM 1807 C CA . VAL A 1 227 ? -5.514 -9.041 22.028 1.00 77.62 227 VAL A CA 1
ATOM 1808 C C . VAL A 1 227 ? -6.814 -9.676 22.475 1.00 77.62 227 VAL A C 1
ATOM 1810 O O . VAL A 1 227 ? -6.894 -10.197 23.589 1.00 77.62 227 VAL A O 1
ATOM 1813 N N . GLU A 1 228 ? -7.807 -9.627 21.597 1.00 77.19 228 GLU A N 1
ATOM 1814 C CA . GLU A 1 228 ? -9.103 -10.243 21.806 1.00 77.19 228 GLU A CA 1
ATOM 1815 C C . GLU A 1 228 ? -8.969 -11.753 22.054 1.00 77.19 228 GLU A C 1
ATOM 1817 O O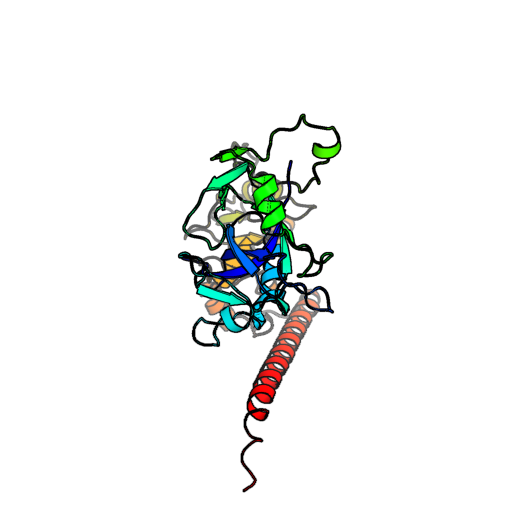 . GLU A 1 228 ? -8.290 -12.486 21.329 1.00 77.19 228 GLU A O 1
ATOM 1822 N N . ARG A 1 229 ? -9.617 -12.220 23.119 1.00 75.56 229 ARG A N 1
ATOM 1823 C CA . ARG A 1 229 ? -9.743 -13.631 23.490 1.00 75.56 229 ARG A CA 1
ATOM 1824 C C . ARG A 1 229 ? -11.205 -14.045 23.378 1.00 75.56 229 ARG A C 1
ATOM 1826 O O . ARG A 1 229 ? -12.093 -13.215 23.237 1.00 75.56 229 ARG A O 1
ATOM 1833 N N . ASN A 1 230 ? -11.475 -15.342 23.506 1.00 72.12 230 ASN A N 1
ATOM 1834 C CA . ASN A 1 230 ? -12.850 -15.854 23.478 1.00 72.12 230 ASN A CA 1
ATOM 1835 C C . ASN A 1 230 ? -13.742 -15.301 24.612 1.00 72.12 230 ASN A C 1
ATOM 1837 O O . ASN A 1 230 ? -14.959 -15.370 24.483 1.00 72.12 230 ASN A O 1
ATOM 1841 N N . ALA A 1 231 ? -13.148 -14.799 25.702 1.00 77.19 231 ALA A N 1
ATOM 1842 C CA . ALA A 1 231 ? -13.848 -14.194 26.838 1.00 77.19 231 ALA A CA 1
ATOM 1843 C C . ALA A 1 231 ? -13.967 -12.658 26.739 1.00 77.19 231 ALA A C 1
ATOM 1845 O O . ALA A 1 231 ? -14.636 -12.042 27.563 1.00 77.19 231 ALA A O 1
ATOM 1846 N N . THR A 1 232 ? -13.352 -12.040 25.724 1.00 82.94 232 THR A N 1
ATOM 1847 C CA . THR A 1 232 ? -13.422 -10.592 25.516 1.00 82.94 232 THR A CA 1
ATOM 1848 C C . THR A 1 232 ? -14.825 -10.200 25.074 1.00 82.94 232 THR A C 1
ATOM 1850 O O . THR A 1 232 ? -15.328 -10.719 24.079 1.00 82.94 232 THR A O 1
ATOM 1853 N N . LEU A 1 233 ? -15.448 -9.276 25.807 1.00 84.50 233 LEU A N 1
ATOM 1854 C CA . LEU A 1 233 ? -16.802 -8.802 25.532 1.00 84.50 233 LEU A CA 1
ATOM 1855 C C . LEU A 1 233 ? -16.846 -8.054 24.197 1.00 84.50 233 LEU A C 1
ATOM 1857 O O . LEU A 1 233 ? -17.663 -8.364 23.333 1.00 84.50 233 LEU A O 1
ATOM 1861 N N . CYS A 1 234 ? -15.974 -7.057 24.040 1.00 87.12 234 CYS A N 1
ATOM 1862 C CA . CYS A 1 234 ? -15.906 -6.250 22.832 1.00 87.12 234 CYS A CA 1
ATOM 1863 C C . CYS A 1 234 ? -14.542 -5.578 22.637 1.00 87.12 234 CYS A C 1
ATOM 1865 O O . CYS A 1 234 ? -13.707 -5.471 23.542 1.00 87.12 234 CYS A O 1
ATOM 1867 N N . ILE A 1 235 ? -14.334 -5.127 21.405 1.00 88.69 235 ILE A N 1
ATOM 1868 C CA . ILE A 1 235 ? -13.196 -4.328 20.978 1.00 88.69 235 ILE A CA 1
ATOM 1869 C C . ILE A 1 235 ? -13.661 -2.875 20.860 1.00 88.69 235 ILE A C 1
ATOM 1871 O O . ILE A 1 235 ? -14.604 -2.600 20.128 1.00 88.69 235 ILE A O 1
ATOM 1875 N N . LEU A 1 236 ? -12.998 -1.946 21.542 1.00 89.69 236 LEU A N 1
ATOM 1876 C CA . LEU A 1 236 ? -13.321 -0.520 21.530 1.00 89.69 236 LEU A CA 1
ATOM 1877 C C . LEU A 1 236 ? -12.448 0.237 20.525 1.00 89.69 236 LEU A C 1
ATOM 1879 O O . LEU A 1 236 ? -11.222 0.072 20.513 1.00 89.69 236 LEU A O 1
ATOM 1883 N N . ALA A 1 237 ? -13.074 1.082 19.710 1.00 89.12 237 ALA A N 1
ATOM 1884 C CA . ALA A 1 237 ? -12.395 1.977 18.776 1.00 89.12 237 ALA A CA 1
ATOM 1885 C C . ALA A 1 237 ? -13.114 3.331 18.704 1.00 89.12 237 ALA A C 1
ATOM 1887 O O . ALA A 1 237 ? -14.343 3.375 18.648 1.00 89.12 237 ALA A O 1
ATOM 1888 N N . GLY A 1 238 ? -12.342 4.420 18.731 1.00 81.75 238 GLY A N 1
ATOM 1889 C CA . GLY A 1 238 ? -12.868 5.781 18.567 1.00 81.75 238 GLY A CA 1
ATOM 1890 C C . GLY A 1 238 ? -12.728 6.303 17.146 1.00 81.75 238 GLY A C 1
ATOM 1891 O O . GLY A 1 238 ? -13.676 6.801 16.557 1.00 81.75 238 GLY A O 1
ATOM 1892 N N . ASP A 1 239 ? -11.538 6.165 16.576 1.00 76.56 239 ASP A N 1
ATOM 1893 C CA . ASP A 1 239 ? -11.224 6.611 15.221 1.00 76.56 239 ASP A CA 1
ATOM 1894 C C . ASP A 1 239 ? -11.256 5.455 14.203 1.00 76.56 239 ASP A C 1
ATOM 1896 O O . ASP A 1 239 ? -11.380 4.272 14.552 1.00 76.56 239 ASP A O 1
ATOM 1900 N N . ASP A 1 240 ? -11.101 5.800 12.920 1.00 70.94 240 ASP A N 1
ATOM 1901 C CA . ASP A 1 240 ? -10.914 4.849 11.820 1.00 70.94 240 ASP A CA 1
ATOM 1902 C C . ASP A 1 240 ? -9.545 4.150 11.921 1.00 70.94 240 ASP A C 1
ATOM 1904 O O . ASP A 1 240 ? -8.598 4.376 11.159 1.00 70.94 240 ASP A O 1
ATOM 1908 N N . HIS A 1 241 ? -9.420 3.254 12.897 1.00 76.12 241 HIS A N 1
ATOM 1909 C CA . HIS A 1 241 ? -8.206 2.488 13.102 1.00 76.12 241 HIS A CA 1
ATOM 1910 C C . HIS A 1 241 ? -8.105 1.369 12.042 1.00 76.12 241 HIS A C 1
ATOM 1912 O O . HIS A 1 241 ? -9.032 0.567 11.902 1.00 76.12 241 HIS A O 1
ATOM 1918 N N . PRO A 1 242 ? -6.967 1.185 11.336 1.00 74.50 242 PRO A N 1
ATOM 1919 C CA . PRO A 1 242 ? -6.837 0.192 10.257 1.00 74.50 242 PRO A CA 1
ATOM 1920 C C . PRO A 1 242 ? -7.208 -1.242 10.659 1.00 74.50 242 PRO A C 1
ATOM 1922 O O . PRO A 1 242 ? -7.660 -2.039 9.837 1.00 74.50 242 PRO A O 1
ATOM 1925 N N . ARG A 1 243 ? -7.031 -1.578 11.942 1.00 75.50 243 ARG A N 1
ATOM 1926 C CA . ARG A 1 243 ? -7.401 -2.886 12.498 1.00 75.50 243 ARG A CA 1
ATOM 1927 C C . ARG A 1 243 ? -8.920 -3.102 12.538 1.00 75.50 243 ARG A C 1
ATOM 1929 O O . ARG A 1 243 ? -9.332 -4.242 12.399 1.00 75.50 243 ARG A O 1
ATOM 1936 N N . VAL A 1 244 ? -9.737 -2.046 12.604 1.00 77.69 244 VAL A N 1
ATOM 1937 C CA . VAL A 1 244 ? -11.203 -2.129 12.456 1.00 77.69 244 VAL A CA 1
ATOM 1938 C C . VAL A 1 244 ? -11.562 -2.646 11.064 1.00 77.69 244 VAL A C 1
ATOM 1940 O O . VAL A 1 244 ? -12.343 -3.584 10.941 1.00 77.69 244 VAL A O 1
ATOM 1943 N N . ASN A 1 245 ? -10.922 -2.121 10.014 1.00 76.19 245 ASN A N 1
ATOM 1944 C CA . ASN A 1 245 ? -11.139 -2.592 8.640 1.00 76.19 245 ASN A CA 1
ATOM 1945 C C . ASN A 1 245 ? -10.704 -4.050 8.452 1.00 76.19 245 ASN A C 1
ATOM 1947 O O . ASN A 1 245 ? -11.377 -4.814 7.764 1.00 76.19 245 ASN A O 1
ATOM 1951 N N . ILE A 1 246 ? -9.619 -4.462 9.112 1.00 77.62 246 ILE A N 1
ATOM 1952 C CA . ILE A 1 246 ? -9.186 -5.865 9.122 1.00 77.62 246 ILE A CA 1
ATOM 1953 C C . ILE A 1 246 ? -10.219 -6.745 9.835 1.00 77.62 246 ILE A C 1
ATOM 1955 O O . ILE A 1 246 ? -10.585 -7.790 9.302 1.00 77.62 246 ILE A O 1
ATOM 1959 N N . CYS A 1 247 ? -10.730 -6.320 10.994 1.00 74.00 247 CYS A N 1
ATOM 1960 C CA . CYS A 1 247 ? -11.781 -7.036 11.719 1.00 74.00 247 CYS A CA 1
ATOM 1961 C C . CYS A 1 247 ? -13.056 -7.180 10.872 1.00 74.00 247 CYS A C 1
ATOM 1963 O O . CYS A 1 247 ? -13.622 -8.272 10.823 1.00 74.00 247 CYS A O 1
ATOM 1965 N N . LYS A 1 248 ? -13.444 -6.125 10.137 1.00 74.25 248 LYS A N 1
ATOM 1966 C CA . LYS A 1 248 ? -14.562 -6.152 9.181 1.00 74.25 248 LYS A CA 1
ATOM 1967 C C . LYS A 1 248 ? -14.339 -7.185 8.070 1.00 74.25 248 LYS A C 1
ATOM 1969 O O . LYS A 1 248 ? -15.225 -7.987 7.796 1.00 74.25 248 LYS A O 1
ATOM 1974 N N . GLN A 1 249 ? -13.152 -7.198 7.459 1.00 70.00 249 GLN A N 1
ATOM 1975 C CA . GLN A 1 249 ? -12.818 -8.099 6.345 1.00 70.00 249 GLN A CA 1
ATOM 1976 C C . GLN A 1 249 ? -12.655 -9.564 6.768 1.00 70.00 249 GLN A C 1
ATOM 1978 O O . GLN A 1 249 ? -12.970 -10.466 5.997 1.00 70.00 249 GLN A O 1
ATOM 1983 N N . GLN A 1 250 ? -12.142 -9.813 7.973 1.00 69.44 250 GLN A N 1
ATOM 1984 C CA . GLN A 1 250 ? -11.853 -11.162 8.472 1.00 69.44 250 GLN A CA 1
ATOM 1985 C C . GLN A 1 250 ? -13.005 -11.776 9.274 1.00 69.44 250 GLN A C 1
ATOM 1987 O O . GLN A 1 250 ? -12.840 -12.869 9.814 1.00 69.44 250 GLN A O 1
ATOM 1992 N N . ASN A 1 251 ? -14.159 -11.098 9.333 1.00 63.47 251 ASN A N 1
ATOM 1993 C CA . ASN A 1 251 ? -15.346 -11.521 10.077 1.00 63.47 251 ASN A CA 1
ATOM 1994 C C . ASN A 1 251 ? -14.991 -11.878 11.530 1.00 63.47 251 ASN A C 1
ATOM 1996 O O . ASN A 1 251 ? -15.062 -13.039 11.947 1.00 63.47 251 ASN A O 1
ATOM 2000 N N . ALA A 1 252 ? -14.511 -10.869 12.263 1.00 67.25 252 ALA A N 1
ATOM 2001 C CA . ALA A 1 252 ? -13.973 -11.031 13.606 1.00 67.25 252 ALA A CA 1
ATOM 2002 C C . ALA A 1 252 ? -14.939 -11.777 14.544 1.00 67.25 252 ALA A C 1
ATOM 2004 O O . ALA A 1 252 ? -16.163 -11.667 14.465 1.00 67.25 252 ALA A O 1
ATOM 2005 N N . LYS A 1 253 ? -14.362 -12.544 15.475 1.00 73.75 253 LYS A N 1
ATOM 2006 C CA . LYS A 1 253 ? -15.127 -13.308 16.474 1.00 73.75 253 LYS A CA 1
ATOM 2007 C C . LYS A 1 253 ? -15.744 -12.430 17.568 1.00 73.75 253 LYS A C 1
ATOM 2009 O O . LYS A 1 253 ? -16.604 -12.918 18.290 1.00 73.75 253 LYS A O 1
ATOM 2014 N N . CYS A 1 254 ? -15.277 -11.189 17.694 1.00 82.00 254 CYS A N 1
ATOM 2015 C CA . CYS A 1 254 ? -15.707 -10.219 18.696 1.00 82.00 254 CYS A CA 1
ATOM 2016 C C . CYS A 1 254 ? -16.326 -9.000 18.010 1.00 82.00 254 CYS A C 1
ATOM 2018 O O . CYS A 1 254 ? -15.946 -8.653 16.889 1.00 82.00 254 CYS A O 1
ATOM 2020 N N . ASP A 1 255 ? -17.250 -8.348 18.706 1.00 87.12 255 ASP A N 1
ATOM 2021 C CA . ASP A 1 255 ? -17.867 -7.107 18.250 1.00 87.12 255 ASP A CA 1
ATOM 2022 C C . ASP A 1 255 ? -16.893 -5.930 18.356 1.00 87.12 255 ASP A C 1
ATOM 2024 O O . ASP A 1 255 ? -16.126 -5.835 19.318 1.00 87.12 255 ASP A O 1
ATOM 2028 N N . VAL A 1 256 ? -16.940 -5.022 17.378 1.00 88.06 256 VAL A N 1
ATOM 2029 C CA . VAL A 1 256 ? -16.208 -3.751 17.426 1.00 88.06 256 VAL A CA 1
ATOM 2030 C C . VAL A 1 256 ? -17.201 -2.646 17.756 1.00 88.06 256 VAL A C 1
ATOM 2032 O O . VAL A 1 256 ? -18.081 -2.342 16.951 1.00 88.06 256 VAL A O 1
ATOM 2035 N N . VAL A 1 257 ? -17.051 -2.064 18.939 1.00 90.50 257 VAL A N 1
ATOM 2036 C CA . VAL A 1 257 ? -17.947 -1.088 19.564 1.00 90.50 257 VAL A CA 1
ATOM 2037 C C . VAL A 1 257 ? -17.289 0.293 19.547 1.00 90.50 257 VAL A C 1
ATOM 2039 O O . VAL A 1 257 ? -16.074 0.421 19.729 1.00 90.50 257 VAL A O 1
ATOM 2042 N N . LYS A 1 258 ? -18.095 1.329 19.322 1.00 90.69 258 LYS A N 1
ATOM 2043 C CA . LYS A 1 258 ? -17.668 2.726 19.355 1.00 90.69 258 LYS A CA 1
ATOM 2044 C C . LYS A 1 258 ? -17.380 3.185 20.786 1.00 90.69 258 LYS A C 1
ATOM 2046 O O . LYS A 1 258 ? -18.030 2.745 21.738 1.00 90.69 258 LYS A O 1
ATOM 2051 N N . LEU A 1 259 ? -16.431 4.100 20.960 1.00 90.06 259 LEU A N 1
ATOM 2052 C CA . LEU A 1 259 ? -16.069 4.595 22.293 1.00 90.06 259 LEU A CA 1
ATOM 2053 C C . LEU A 1 259 ? -17.169 5.422 22.975 1.00 90.06 259 LEU A C 1
ATOM 2055 O O . LEU A 1 259 ? -17.188 5.489 24.207 1.00 90.06 259 LEU A O 1
ATOM 2059 N N . GLU A 1 260 ? -18.109 6.009 22.230 1.00 89.50 260 GLU A N 1
ATOM 2060 C CA . GLU A 1 260 ? -19.238 6.752 22.805 1.00 89.50 260 GLU A CA 1
ATOM 2061 C C . GLU A 1 260 ? -20.110 5.874 23.706 1.00 89.50 260 GLU A C 1
ATOM 2063 O O . GLU A 1 260 ? -20.623 6.358 24.715 1.00 89.50 260 GLU A O 1
ATOM 2068 N N . TRP A 1 261 ? -20.237 4.580 23.396 1.00 91.44 261 TRP A N 1
ATOM 2069 C CA . TRP A 1 261 ? -20.982 3.640 24.233 1.00 91.44 261 TRP A CA 1
ATOM 2070 C C . TRP A 1 261 ? -20.343 3.490 25.615 1.00 91.44 261 TRP A C 1
ATOM 2072 O O . TRP A 1 261 ? -21.029 3.603 26.634 1.00 91.44 261 TRP A O 1
ATOM 2082 N N . LEU A 1 262 ? -19.017 3.321 25.667 1.00 90.50 262 LEU A N 1
ATOM 2083 C CA . LEU A 1 262 ? -18.300 3.244 26.939 1.00 90.50 262 LEU A CA 1
ATOM 2084 C C . LEU A 1 262 ? -18.430 4.566 27.704 1.00 90.50 262 LEU A C 1
ATOM 2086 O O . LEU A 1 262 ? -18.722 4.557 28.899 1.00 90.50 262 LEU A O 1
ATOM 2090 N N . ARG A 1 263 ? -18.281 5.704 27.011 1.00 90.56 263 ARG A N 1
ATOM 2091 C CA . ARG A 1 263 ? -18.454 7.038 27.605 1.00 90.56 263 ARG A CA 1
ATOM 2092 C C . ARG A 1 263 ? -19.851 7.202 28.215 1.00 90.56 263 ARG A C 1
ATOM 2094 O O . ARG A 1 263 ? -19.979 7.714 29.323 1.00 90.56 263 ARG A O 1
ATOM 2101 N N . LYS A 1 264 ? -20.897 6.721 27.536 1.00 89.25 264 LYS A N 1
ATOM 2102 C CA . LYS A 1 264 ? -22.282 6.743 28.029 1.00 89.25 264 LYS A CA 1
ATOM 2103 C C . LYS A 1 264 ? -22.443 5.918 29.307 1.00 89.25 264 LYS A C 1
ATOM 2105 O O . LYS A 1 264 ? -23.065 6.394 30.254 1.00 89.25 264 LYS A O 1
ATOM 2110 N N . ILE A 1 265 ? -21.882 4.712 29.363 1.00 90.44 265 ILE A N 1
ATOM 2111 C CA . ILE A 1 265 ? -21.969 3.839 30.546 1.00 90.44 265 ILE A CA 1
ATOM 2112 C C . ILE A 1 265 ? -21.228 4.439 31.738 1.00 90.44 265 ILE A C 1
ATOM 2114 O O . ILE A 1 265 ? -21.776 4.487 32.836 1.00 90.44 265 ILE A O 1
ATOM 2118 N N . VAL A 1 266 ? -20.018 4.947 31.505 1.00 88.12 266 VAL A N 1
ATOM 2119 C CA . VAL A 1 266 ? -19.210 5.617 32.531 1.00 88.12 266 VAL A CA 1
ATOM 2120 C C . VAL A 1 266 ? -19.944 6.844 33.080 1.00 88.12 266 VAL A C 1
ATOM 2122 O O . VAL A 1 266 ? -20.082 6.982 34.290 1.00 88.12 266 VAL A O 1
ATOM 2125 N N . ASN A 1 267 ? -20.511 7.687 32.211 1.00 87.50 267 ASN A N 1
ATOM 2126 C CA . ASN A 1 267 ? -21.220 8.898 32.634 1.00 87.50 267 ASN A CA 1
ATOM 2127 C C . ASN A 1 267 ? -22.548 8.613 33.350 1.00 87.50 267 ASN A C 1
ATOM 2129 O O . ASN A 1 267 ? -22.937 9.352 34.250 1.00 87.50 267 ASN A O 1
ATOM 2133 N N . THR A 1 268 ? -23.273 7.571 32.939 1.00 85.44 268 THR A N 1
ATOM 2134 C CA . THR A 1 268 ? -24.558 7.202 33.561 1.00 85.44 268 THR A CA 1
ATOM 2135 C C . THR A 1 268 ? -24.391 6.350 34.818 1.00 85.44 268 THR A C 1
ATOM 2137 O O . THR A 1 268 ? -25.354 6.192 35.570 1.00 85.44 268 THR A O 1
ATOM 2140 N N . GLY A 1 269 ? -23.201 5.782 35.043 1.00 84.00 269 GLY A N 1
ATOM 2141 C CA . GLY A 1 269 ? -22.921 4.879 36.158 1.00 84.00 269 GLY A CA 1
ATOM 2142 C C . GLY A 1 269 ? -23.750 3.592 36.121 1.00 84.00 269 GLY A C 1
ATOM 2143 O O . GLY A 1 269 ? -23.956 2.965 37.159 1.00 84.00 269 GLY A O 1
ATOM 2144 N N . LYS A 1 270 ? -24.284 3.207 34.954 1.00 86.06 270 LYS A N 1
ATOM 2145 C CA . LYS A 1 270 ? -25.124 2.015 34.782 1.00 86.06 270 LYS A CA 1
ATOM 2146 C C . LYS A 1 270 ? -24.703 1.254 33.539 1.00 86.06 270 LYS A C 1
ATOM 2148 O O . LYS A 1 270 ? -24.618 1.822 32.452 1.00 86.06 270 LYS A O 1
ATOM 2153 N N . PHE A 1 271 ? -24.486 -0.048 33.695 1.00 87.38 271 PHE A N 1
ATOM 2154 C CA . PHE A 1 271 ? -24.209 -0.921 32.564 1.00 87.38 271 PHE A CA 1
ATOM 2155 C C . PHE A 1 271 ? -25.425 -0.986 31.632 1.00 87.38 271 PHE A C 1
ATOM 2157 O O . PHE A 1 271 ? -26.547 -1.233 32.077 1.00 87.38 271 PHE A O 1
ATOM 2164 N N . ALA A 1 272 ? -25.194 -0.785 30.337 1.00 85.50 272 ALA A N 1
ATOM 2165 C CA . ALA A 1 272 ? -26.208 -0.880 29.297 1.00 85.50 272 ALA A CA 1
ATOM 2166 C C . ALA A 1 272 ? -25.684 -1.749 28.150 1.00 85.50 272 ALA A C 1
ATOM 2168 O O . ALA A 1 272 ? -24.549 -1.579 27.708 1.00 85.50 272 ALA A O 1
ATOM 2169 N N . ALA A 1 273 ? -26.505 -2.667 27.639 1.00 85.44 273 ALA A N 1
ATOM 2170 C CA . ALA A 1 273 ? -26.154 -3.407 26.430 1.00 85.44 273 ALA A CA 1
ATOM 2171 C C . ALA A 1 273 ? -25.971 -2.436 25.250 1.00 85.44 273 ALA A C 1
ATOM 2173 O O . ALA A 1 273 ? -26.664 -1.422 25.159 1.00 85.44 273 ALA A O 1
ATOM 2174 N N . TYR A 1 274 ? -25.021 -2.730 24.364 1.00 88.44 274 TYR A N 1
ATOM 2175 C CA . TYR A 1 274 ? -24.822 -1.941 23.150 1.00 88.44 274 TYR A CA 1
ATOM 2176 C C . TYR A 1 274 ? -25.985 -2.151 22.166 1.00 88.44 274 TYR A C 1
ATOM 2178 O O . TYR A 1 274 ? -26.548 -3.245 22.062 1.00 88.44 274 TYR A O 1
ATOM 2186 N N . THR A 1 275 ? -26.324 -1.097 21.430 1.00 85.75 275 THR A N 1
ATOM 2187 C CA . THR A 1 275 ? -27.328 -1.096 20.356 1.00 85.75 275 THR A CA 1
ATOM 2188 C C . THR A 1 275 ? -26.652 -1.226 18.985 1.00 85.75 275 THR A C 1
ATOM 2190 O O . THR A 1 275 ? -25.434 -1.043 18.890 1.00 85.75 275 THR A O 1
ATOM 2193 N N . PRO A 1 276 ? -27.393 -1.503 17.893 1.00 84.44 276 PRO A N 1
ATOM 2194 C CA . PRO A 1 276 ? -26.827 -1.492 16.542 1.00 84.44 276 PRO A CA 1
ATOM 2195 C C . PRO A 1 276 ? -26.062 -0.202 16.196 1.00 84.44 276 PRO A C 1
ATOM 2197 O O . PRO A 1 276 ? -25.039 -0.265 15.518 1.00 84.44 276 PRO A O 1
ATOM 2200 N N . PHE A 1 277 ? -26.490 0.954 16.717 1.00 83.94 277 PHE A N 1
ATOM 2201 C CA . PHE A 1 277 ? -25.853 2.255 16.466 1.00 83.94 277 PHE A CA 1
ATOM 2202 C C . PHE A 1 277 ? -24.494 2.433 17.153 1.00 83.94 277 PHE A C 1
ATOM 2204 O O . PHE A 1 277 ? -23.674 3.247 16.713 1.00 83.94 277 PHE A O 1
ATOM 2211 N N . ASP A 1 278 ? -24.249 1.663 18.212 1.00 86.94 278 ASP A N 1
ATOM 2212 C CA . ASP A 1 278 ? -23.020 1.696 19.004 1.00 86.94 278 ASP A CA 1
ATOM 2213 C C . ASP A 1 278 ? -21.907 0.831 18.390 1.00 86.94 278 ASP A C 1
ATOM 2215 O O . ASP A 1 278 ? -20.798 0.782 18.917 1.00 86.94 278 ASP A O 1
ATOM 2219 N N . LEU A 1 279 ? -22.173 0.125 17.286 1.00 86.44 279 LEU A N 1
ATOM 2220 C CA . LEU A 1 279 ? -21.259 -0.857 16.704 1.00 86.44 279 LEU A CA 1
ATOM 2221 C C . LEU A 1 279 ? -20.663 -0.373 15.381 1.00 86.44 279 LEU A C 1
ATOM 2223 O O . LEU A 1 279 ? -21.357 0.098 14.488 1.00 86.44 279 LEU A O 1
ATOM 2227 N N . LEU A 1 280 ? -19.350 -0.548 15.238 1.00 84.12 280 LEU A N 1
ATOM 2228 C CA . LEU A 1 280 ? -18.623 -0.390 13.973 1.00 84.12 280 LEU A CA 1
ATOM 2229 C C . LEU A 1 280 ? -18.570 -1.704 13.189 1.00 84.12 280 LEU A C 1
ATOM 2231 O O . LEU A 1 280 ? -18.457 -1.698 11.963 1.00 84.12 280 LEU A O 1
ATOM 2235 N N . HIS A 1 281 ? -18.601 -2.839 13.889 1.00 83.75 281 HIS A N 1
ATOM 2236 C CA . HIS A 1 281 ? -18.669 -4.164 13.287 1.00 83.75 281 HIS A CA 1
ATOM 2237 C C . HIS A 1 281 ? -19.394 -5.135 14.214 1.00 83.75 281 HIS A C 1
ATOM 2239 O O . HIS A 1 281 ? -19.071 -5.234 15.397 1.00 83.75 281 HIS A O 1
ATOM 2245 N N . THR A 1 282 ? -20.328 -5.891 13.643 1.00 84.50 282 THR A N 1
ATOM 2246 C CA . THR A 1 282 ? -21.078 -6.932 14.344 1.00 84.50 282 THR A CA 1
ATOM 2247 C C . THR A 1 282 ? -20.513 -8.309 14.024 1.00 84.50 282 THR A C 1
ATOM 2249 O O . THR A 1 282 ? -20.363 -8.683 12.856 1.00 84.50 282 THR A O 1
ATOM 2252 N N . CYS A 1 283 ? -20.212 -9.094 15.053 1.00 83.31 283 CYS A N 1
ATOM 2253 C CA . CYS A 1 283 ? -19.886 -10.501 14.881 1.00 83.31 283 CYS A CA 1
ATOM 2254 C C . CYS A 1 283 ? -21.163 -11.303 14.585 1.00 83.31 283 CYS A C 1
ATOM 2256 O O . CYS A 1 283 ? -22.287 -10.842 14.799 1.00 83.31 283 CYS A O 1
ATOM 2258 N N . ARG A 1 284 ? -21.007 -12.540 14.097 1.00 80.06 284 ARG A N 1
ATOM 2259 C CA . ARG A 1 284 ? -22.150 -13.379 13.700 1.00 80.06 284 ARG A CA 1
ATOM 2260 C C . ARG A 1 284 ? -23.148 -13.612 14.841 1.00 80.06 284 ARG A C 1
ATOM 2262 O O . ARG A 1 284 ? -24.339 -13.472 14.622 1.00 80.06 284 ARG A O 1
ATOM 2269 N N . LYS A 1 285 ? -22.668 -13.900 16.056 1.00 82.94 285 LYS A N 1
ATOM 2270 C CA . LYS A 1 285 ? -23.535 -14.170 17.218 1.00 82.94 285 LYS A CA 1
ATOM 2271 C C . LYS A 1 285 ? -24.422 -12.972 17.560 1.00 82.94 285 LYS A C 1
ATOM 2273 O O . LYS A 1 285 ? -25.619 -13.120 17.775 1.00 82.94 285 LYS A O 1
ATOM 2278 N N . THR A 1 286 ? -23.822 -11.789 17.585 1.00 84.25 286 THR A N 1
ATOM 2279 C CA . THR A 1 286 ? -24.511 -10.540 17.911 1.00 84.25 286 THR A CA 1
ATOM 2280 C C . THR A 1 286 ? -25.458 -10.123 16.795 1.00 84.25 286 THR A C 1
ATOM 2282 O O . THR A 1 286 ? -26.570 -9.683 17.072 1.00 84.25 286 THR A O 1
ATOM 2285 N N . ARG A 1 287 ? -25.069 -10.345 15.533 1.00 83.94 287 ARG A N 1
ATOM 2286 C CA . ARG A 1 287 ? -25.949 -10.153 14.377 1.00 83.94 287 ARG A CA 1
ATOM 2287 C C . ARG A 1 287 ? -27.188 -11.044 14.456 1.00 83.94 287 ARG A C 1
ATOM 2289 O O . ARG A 1 287 ? -28.289 -10.541 14.272 1.00 83.94 287 ARG A O 1
ATOM 2296 N N . ASP A 1 288 ? -27.012 -12.326 14.769 1.00 84.00 288 ASP A N 1
ATOM 2297 C CA . ASP A 1 288 ? -28.122 -13.276 14.884 1.00 84.00 288 ASP A CA 1
ATOM 2298 C C . ASP A 1 288 ? -29.087 -12.875 16.015 1.00 84.00 288 ASP A C 1
ATOM 2300 O O . ASP A 1 288 ? -30.300 -12.942 15.831 1.00 84.00 288 ASP A O 1
ATOM 2304 N N . ARG A 1 289 ? -28.569 -12.373 17.149 1.00 84.81 289 ARG A N 1
ATOM 2305 C CA . ARG A 1 289 ? -29.402 -11.796 18.222 1.00 84.81 289 ARG A CA 1
ATOM 2306 C C . ARG A 1 289 ? -30.194 -10.581 17.730 1.00 84.81 289 ARG A C 1
ATOM 2308 O O . ARG A 1 289 ? -31.393 -10.493 17.965 1.00 84.81 289 ARG A O 1
ATOM 2315 N N . PHE A 1 290 ? -29.535 -9.657 17.034 1.00 86.38 290 PHE A N 1
ATOM 2316 C CA . PHE A 1 290 ? -30.166 -8.414 16.591 1.00 86.38 290 PHE A CA 1
ATOM 2317 C C . PHE A 1 290 ? -31.253 -8.603 15.543 1.00 86.38 290 PHE A C 1
ATOM 2319 O O . PHE A 1 290 ? -32.213 -7.843 15.562 1.00 86.38 290 PHE A O 1
ATOM 2326 N N . LEU A 1 291 ? -31.169 -9.631 14.696 1.00 83.19 291 LEU A N 1
ATOM 2327 C CA . LEU A 1 291 ? -32.225 -9.935 13.722 1.00 83.19 291 LEU A CA 1
ATOM 2328 C C . LEU A 1 291 ? -33.602 -10.170 14.371 1.00 83.19 291 LEU A C 1
ATOM 2330 O O . LEU A 1 291 ? -34.618 -9.967 13.711 1.00 83.19 291 LEU A O 1
ATOM 2334 N N . GLY A 1 292 ? -33.646 -10.599 15.638 1.00 82.50 292 GLY A N 1
ATOM 2335 C CA . GLY A 1 292 ? -34.893 -10.790 16.385 1.00 82.50 292 GLY A CA 1
ATOM 2336 C C . GLY A 1 292 ? -35.368 -9.564 17.174 1.00 82.50 292 GLY A C 1
ATOM 2337 O O . GLY A 1 292 ? -36.514 -9.538 17.610 1.00 82.50 292 GLY A O 1
ATOM 2338 N N . GLU A 1 293 ? -34.511 -8.562 17.372 1.00 84.25 293 GLU A N 1
ATOM 2339 C CA . GLU A 1 293 ? -34.766 -7.430 18.279 1.00 84.25 293 GLU A CA 1
ATOM 2340 C C . GLU A 1 293 ? -34.869 -6.084 17.552 1.00 84.25 293 GLU A C 1
ATOM 2342 O O . GLU A 1 293 ? -35.529 -5.171 18.057 1.00 84.25 293 GLU A O 1
ATOM 2347 N N . TYR A 1 294 ? -34.240 -5.972 16.379 1.00 87.44 294 TYR A N 1
ATOM 2348 C CA . TYR A 1 294 ? -34.127 -4.739 15.614 1.00 87.44 294 TYR A CA 1
ATOM 2349 C C . TYR A 1 294 ? -34.469 -4.947 14.138 1.00 87.44 294 TYR A C 1
ATOM 2351 O O . TYR A 1 294 ? -34.285 -6.029 13.570 1.00 87.44 294 TYR A O 1
ATOM 2359 N N . ASP A 1 295 ? -34.943 -3.881 13.506 1.00 84.81 295 ASP A N 1
ATOM 2360 C CA . ASP A 1 295 ? -35.159 -3.822 12.072 1.00 84.81 295 ASP A CA 1
ATOM 2361 C C . ASP A 1 295 ? -33.852 -3.584 11.292 1.00 84.81 295 ASP A C 1
ATOM 2363 O O . ASP A 1 295 ? -32.755 -3.457 11.844 1.00 84.81 295 ASP A O 1
ATOM 2367 N N . LYS A 1 296 ? -33.963 -3.531 9.962 1.00 78.88 296 LYS A N 1
ATOM 2368 C CA . LYS A 1 296 ? -32.822 -3.298 9.060 1.00 78.88 296 LYS A CA 1
ATOM 2369 C C . LYS A 1 296 ? -32.160 -1.922 9.216 1.00 78.88 296 LYS A C 1
ATOM 2371 O O . LYS A 1 296 ? -31.063 -1.744 8.698 1.00 78.88 296 LYS A O 1
ATOM 2376 N N . TYR A 1 297 ? -32.816 -0.971 9.875 1.00 81.50 297 TYR A N 1
ATOM 2377 C CA . TYR A 1 297 ? -32.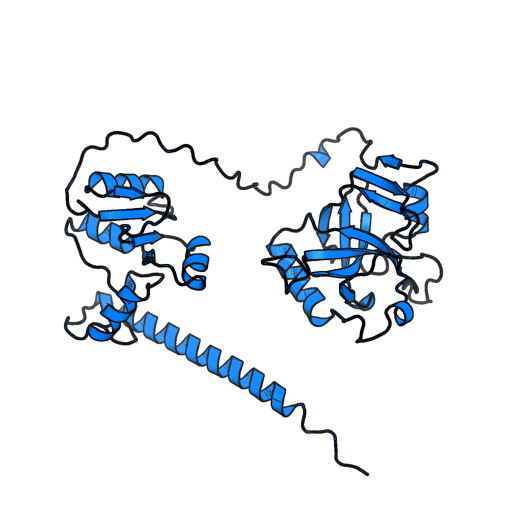325 0.386 10.115 1.00 81.50 297 TYR A CA 1
ATOM 2378 C C . TYR A 1 297 ? -31.843 0.585 11.559 1.00 81.50 297 TYR A C 1
ATOM 2380 O O . TYR A 1 297 ? -31.408 1.678 11.921 1.00 81.50 297 TYR A O 1
ATOM 2388 N N . GLY A 1 298 ? -31.882 -0.476 12.373 1.00 77.88 298 GLY A N 1
ATOM 2389 C CA . GLY A 1 298 ? -31.453 -0.462 13.765 1.00 77.88 298 GLY A CA 1
ATOM 2390 C C . GLY A 1 298 ? -32.521 0.019 14.746 1.00 77.88 298 GLY A C 1
ATOM 2391 O O . GLY A 1 298 ? -32.187 0.229 15.911 1.00 77.88 298 GLY A O 1
ATOM 2392 N N . ASP A 1 299 ? -33.777 0.182 14.317 1.00 83.38 299 ASP A N 1
ATOM 2393 C CA . ASP A 1 299 ? -34.893 0.500 15.212 1.00 83.38 299 ASP A CA 1
ATOM 2394 C C . ASP A 1 299 ? -35.372 -0.756 15.948 1.00 83.38 299 ASP A C 1
ATOM 2396 O O . ASP A 1 299 ? -35.396 -1.850 15.387 1.00 83.38 299 ASP A O 1
ATOM 2400 N N . SER A 1 300 ? -35.729 -0.622 17.223 1.00 85.62 300 SER A N 1
ATOM 2401 C CA . SER A 1 300 ? -36.128 -1.763 18.048 1.00 85.62 300 SER A CA 1
ATOM 2402 C C . SER A 1 300 ? -37.587 -2.139 17.809 1.00 85.62 300 SER A C 1
ATOM 2404 O O . SER A 1 300 ? -38.467 -1.285 17.811 1.00 85.62 300 SER A O 1
ATOM 2406 N N . TYR A 1 301 ? -37.886 -3.437 17.728 1.00 83.44 301 TYR A N 1
ATOM 2407 C CA . TYR A 1 301 ? -39.276 -3.903 17.642 1.00 83.44 301 TYR A CA 1
ATOM 2408 C C . TYR A 1 301 ? -40.069 -3.730 18.945 1.00 83.44 301 TYR A C 1
ATOM 2410 O O . TYR A 1 301 ? -41.298 -3.789 18.929 1.00 83.44 301 TYR A O 1
ATOM 2418 N N . THR A 1 302 ? -39.389 -3.580 20.085 1.00 84.38 302 THR A N 1
ATOM 2419 C CA . THR A 1 302 ? -40.018 -3.634 21.417 1.00 84.38 302 THR A CA 1
ATOM 2420 C C . THR A 1 302 ? -39.883 -2.339 22.209 1.00 84.38 302 THR A C 1
ATOM 2422 O O . THR A 1 302 ? -40.712 -2.070 23.082 1.00 84.38 302 THR A O 1
ATOM 2425 N N . VAL A 1 303 ? -38.873 -1.520 21.913 1.00 84.19 303 VAL A N 1
ATOM 2426 C CA . VAL A 1 303 ? -38.613 -0.259 22.615 1.00 84.19 303 VAL A CA 1
ATOM 2427 C C . VAL A 1 303 ? -39.186 0.909 21.820 1.00 84.19 303 VAL A C 1
ATOM 2429 O O . VAL A 1 303 ? -39.036 0.986 20.608 1.00 84.19 303 VAL A O 1
ATOM 2432 N N . LYS A 1 304 ? -39.847 1.846 22.509 1.00 83.94 304 LYS A N 1
ATOM 2433 C CA . LYS A 1 304 ? -40.356 3.065 21.870 1.00 83.94 304 LYS A CA 1
ATOM 2434 C C . LYS A 1 304 ? -39.198 3.963 21.438 1.00 83.94 304 LYS A C 1
ATOM 2436 O O . LYS A 1 304 ? -38.338 4.279 22.258 1.00 83.94 304 LYS A O 1
ATOM 2441 N N . ILE A 1 305 ? -39.255 4.425 20.194 1.00 83.50 305 ILE A N 1
ATOM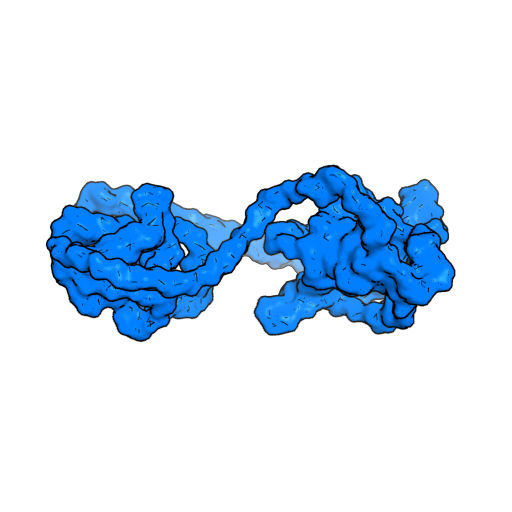 2442 C CA . ILE A 1 305 ? -38.315 5.390 19.623 1.00 83.50 305 ILE A CA 1
ATOM 2443 C C . ILE A 1 305 ? -38.268 6.685 20.446 1.00 83.50 305 ILE A C 1
ATOM 2445 O O . ILE A 1 305 ? -39.305 7.215 20.863 1.00 83.50 305 ILE A O 1
ATOM 2449 N N . THR A 1 306 ? -37.063 7.208 20.676 1.00 83.50 306 THR A N 1
ATOM 2450 C CA . THR A 1 306 ? -36.858 8.519 21.303 1.00 83.50 306 THR A CA 1
ATOM 2451 C C . THR A 1 306 ? -36.459 9.570 20.268 1.00 83.50 306 THR A C 1
ATOM 2453 O O . THR A 1 306 ? -36.040 9.245 19.158 1.00 83.50 306 THR A O 1
ATOM 2456 N N . VAL A 1 307 ? -36.566 10.854 20.626 1.00 83.69 307 VAL A N 1
ATOM 2457 C CA . VAL A 1 307 ? -36.169 11.965 19.739 1.00 83.69 307 VAL A CA 1
ATOM 2458 C C . VAL A 1 307 ? -34.689 11.866 19.338 1.00 83.69 307 VAL A C 1
ATOM 2460 O O . VAL A 1 307 ? -34.345 12.224 18.216 1.00 83.69 307 VAL A O 1
ATOM 2463 N N . ASP A 1 308 ? -33.838 11.308 20.203 1.00 81.31 308 ASP A N 1
ATOM 2464 C CA . ASP A 1 308 ? -32.404 11.127 19.946 1.00 81.31 308 ASP A CA 1
ATOM 2465 C C . ASP A 1 308 ? -32.094 9.957 18.996 1.00 81.31 308 ASP A C 1
ATOM 2467 O O . ASP A 1 308 ? -31.001 9.887 18.426 1.00 81.31 308 ASP A O 1
ATOM 2471 N N . ASP A 1 309 ? -33.036 9.027 18.819 1.00 80.75 309 ASP A N 1
ATOM 2472 C CA . ASP A 1 309 ? -32.867 7.864 17.943 1.00 80.75 309 ASP A CA 1
ATOM 2473 C C . ASP A 1 309 ? -33.254 8.186 16.497 1.00 80.75 309 ASP A C 1
ATOM 2475 O O . ASP A 1 309 ? -32.664 7.644 15.560 1.00 80.75 309 ASP A O 1
ATOM 2479 N N . VAL A 1 310 ? -34.177 9.136 16.299 1.00 82.94 310 VAL A N 1
ATOM 2480 C CA . VAL A 1 310 ? -34.653 9.548 14.970 1.00 82.94 310 VAL A CA 1
ATOM 2481 C C . VAL A 1 310 ? -33.500 9.975 14.045 1.00 82.94 310 VAL A C 1
ATOM 2483 O O . VAL A 1 310 ? -33.436 9.455 12.929 1.00 82.94 310 VAL A O 1
ATOM 2486 N N . PRO A 1 311 ? -32.551 10.851 14.446 1.00 84.94 311 PRO A N 1
ATOM 2487 C CA . PRO A 1 311 ? -31.428 11.217 13.583 1.00 84.94 311 PRO A CA 1
ATOM 2488 C C . PRO A 1 311 ? -30.567 10.017 13.171 1.00 84.94 311 PRO A C 1
ATOM 2490 O O . PRO A 1 311 ? -30.162 9.933 12.014 1.00 84.94 311 PRO A O 1
ATOM 2493 N N . LYS A 1 312 ? -30.339 9.067 14.088 1.00 83.12 312 LYS A N 1
ATOM 2494 C CA . LYS A 1 312 ? -29.491 7.886 13.856 1.00 83.12 312 LYS A CA 1
ATOM 2495 C C . LYS A 1 312 ? -30.135 6.919 12.867 1.00 83.12 312 LYS A C 1
ATOM 2497 O O . LYS A 1 312 ? -29.472 6.438 11.950 1.00 83.12 312 LYS A O 1
ATOM 2502 N N . ILE A 1 313 ? -31.440 6.687 13.011 1.00 83.81 313 ILE A N 1
ATOM 2503 C CA . ILE A 1 313 ? -32.221 5.868 12.076 1.00 83.81 313 ILE A CA 1
ATOM 2504 C C . ILE A 1 313 ? -32.225 6.523 10.691 1.00 83.81 313 ILE A C 1
ATOM 2506 O O . ILE A 1 313 ? -31.961 5.865 9.687 1.00 83.81 313 ILE A O 1
ATOM 2510 N N . MET A 1 314 ? -32.453 7.838 10.622 1.00 83.31 314 MET A N 1
ATOM 2511 C CA . MET A 1 314 ? -32.456 8.572 9.352 1.00 83.31 314 MET A CA 1
ATOM 2512 C C . MET A 1 314 ? -31.094 8.538 8.648 1.00 83.31 314 MET A C 1
ATOM 2514 O O . MET A 1 314 ? -31.042 8.514 7.418 1.00 83.31 314 MET A O 1
ATOM 2518 N N . GLU A 1 315 ? -29.995 8.525 9.399 1.00 83.25 315 GLU A N 1
ATOM 2519 C CA . GLU A 1 315 ? -28.649 8.361 8.851 1.00 83.25 315 GLU A CA 1
ATOM 2520 C C . GLU A 1 315 ? -28.428 6.948 8.292 1.00 83.25 315 GLU A C 1
ATOM 2522 O O . GLU A 1 315 ? -28.014 6.814 7.141 1.00 83.25 315 GLU A O 1
ATOM 2527 N N . SER A 1 316 ? -28.846 5.906 9.019 1.00 78.50 316 SER A N 1
ATOM 2528 C CA . SER A 1 316 ? -28.807 4.517 8.531 1.00 78.50 316 SER A CA 1
ATOM 2529 C C . SER A 1 316 ? -29.622 4.315 7.242 1.00 78.50 316 SER A C 1
ATOM 2531 O O . SER A 1 316 ? -29.186 3.638 6.303 1.00 78.50 316 SER A O 1
ATOM 2533 N N . VAL A 1 317 ? -30.792 4.955 7.144 1.00 80.69 317 VAL A N 1
ATOM 2534 C CA . VAL A 1 317 ? -31.616 4.938 5.926 1.00 80.69 317 VAL A CA 1
ATOM 2535 C C . VAL A 1 317 ? -30.874 5.594 4.758 1.00 80.69 317 VAL A C 1
ATOM 2537 O O . VAL A 1 317 ? -30.876 5.047 3.654 1.00 80.69 317 VAL A O 1
ATOM 2540 N N . LYS A 1 318 ? -30.213 6.739 4.979 1.00 78.31 318 LYS A N 1
ATOM 2541 C CA . LYS A 1 318 ? -29.429 7.423 3.937 1.00 78.31 318 LYS A CA 1
ATOM 2542 C C . LYS A 1 318 ? -28.266 6.567 3.450 1.00 78.31 318 LYS A C 1
ATOM 2544 O O . LYS A 1 318 ? -28.096 6.443 2.240 1.00 78.31 318 LYS A O 1
ATOM 2549 N N . GLU A 1 319 ? -27.502 5.961 4.357 1.00 73.25 319 GLU A N 1
ATOM 2550 C CA . GLU A 1 319 ? -26.396 5.062 4.001 1.00 73.25 319 GLU A CA 1
ATOM 2551 C C . GLU A 1 319 ? -26.889 3.884 3.157 1.00 73.25 319 GLU A C 1
ATOM 2553 O O . GLU A 1 319 ? -26.337 3.618 2.091 1.00 73.25 319 GLU A O 1
ATOM 2558 N N . SER A 1 320 ? -28.004 3.264 3.554 1.00 70.31 320 SER A N 1
ATOM 2559 C CA . SER A 1 320 ? -28.627 2.169 2.800 1.00 70.31 320 SER A CA 1
ATOM 2560 C C . SER A 1 320 ? -29.044 2.592 1.384 1.00 70.31 320 SER A C 1
ATOM 2562 O O . SER A 1 320 ? -28.881 1.840 0.422 1.00 70.31 320 SER A O 1
ATOM 2564 N N . VAL A 1 321 ? -29.579 3.809 1.227 1.00 69.75 321 VAL A N 1
ATOM 2565 C CA . VAL A 1 321 ? -29.953 4.365 -0.085 1.00 69.75 321 VAL A CA 1
ATOM 2566 C C . VAL A 1 321 ? -28.712 4.661 -0.929 1.00 69.75 321 VAL A C 1
ATOM 2568 O O . VAL A 1 321 ? -28.712 4.385 -2.128 1.00 69.75 321 VAL A O 1
ATOM 2571 N N . ILE A 1 322 ? -27.643 5.183 -0.325 1.00 68.38 322 ILE A N 1
ATOM 2572 C CA . ILE A 1 322 ? -26.369 5.432 -1.009 1.00 68.38 322 ILE A CA 1
ATOM 2573 C C . ILE A 1 322 ? -25.757 4.113 -1.486 1.00 68.38 322 ILE A C 1
ATOM 2575 O O . ILE A 1 322 ? -25.388 4.024 -2.657 1.00 68.38 322 ILE A O 1
ATOM 2579 N N . GLU A 1 323 ? -25.702 3.082 -0.640 1.00 62.81 323 GLU A N 1
ATOM 2580 C CA . GLU A 1 323 ? -25.227 1.748 -1.023 1.00 62.81 323 GLU A CA 1
ATOM 2581 C C . GLU A 1 323 ? -26.061 1.156 -2.162 1.00 62.81 323 GLU A C 1
ATOM 2583 O O . GLU A 1 323 ? -25.503 0.639 -3.130 1.00 62.81 323 GLU A O 1
ATOM 2588 N N . PHE A 1 324 ? -27.388 1.297 -2.107 1.00 66.75 324 PHE A N 1
ATOM 2589 C CA . PHE A 1 324 ? -28.278 0.842 -3.172 1.00 66.75 324 PHE A CA 1
ATOM 2590 C C . PHE A 1 324 ? -28.038 1.585 -4.496 1.00 66.75 324 PHE A C 1
ATOM 2592 O O . PHE A 1 324 ? -27.979 0.963 -5.558 1.00 66.75 324 PHE A O 1
ATOM 2599 N N . ILE A 1 325 ? -27.843 2.907 -4.455 1.00 65.56 325 ILE A N 1
ATOM 2600 C CA . ILE A 1 325 ? -27.505 3.711 -5.639 1.00 65.56 325 ILE A CA 1
ATOM 2601 C C . ILE A 1 325 ? -26.135 3.305 -6.191 1.00 65.56 325 ILE A C 1
ATOM 2603 O O . ILE A 1 325 ? -25.983 3.177 -7.408 1.00 65.56 325 ILE A O 1
ATOM 2607 N N . TYR A 1 326 ? -25.143 3.086 -5.325 1.00 59.31 326 TYR A N 1
ATOM 2608 C CA . TYR A 1 326 ? -23.821 2.607 -5.727 1.00 59.31 326 TYR A CA 1
ATOM 2609 C C . TYR A 1 326 ? -23.908 1.237 -6.393 1.00 59.31 326 TYR A C 1
ATOM 2611 O O . TYR A 1 326 ? -23.362 1.079 -7.481 1.00 59.31 326 TYR A O 1
ATOM 2619 N N . PHE A 1 327 ? -24.651 0.300 -5.801 1.00 65.31 327 PHE A N 1
ATOM 2620 C CA . PHE A 1 327 ? -24.913 -1.022 -6.366 1.00 65.31 327 PHE A CA 1
ATOM 2621 C C . PHE A 1 327 ? -25.597 -0.938 -7.737 1.00 65.31 327 PHE A C 1
ATOM 2623 O O . PHE A 1 327 ? -25.186 -1.606 -8.684 1.00 65.31 327 PHE A O 1
ATOM 2630 N N . CYS A 1 328 ? -26.602 -0.072 -7.888 1.00 58.66 328 CYS A N 1
ATOM 2631 C CA . CYS A 1 328 ? -27.262 0.138 -9.176 1.00 58.66 328 CYS A CA 1
ATOM 2632 C C . CYS A 1 328 ? -26.302 0.723 -10.222 1.00 58.66 328 CYS A C 1
ATOM 2634 O O . CYS A 1 328 ? -26.339 0.312 -11.380 1.00 58.66 328 CYS A O 1
ATOM 2636 N N . LYS A 1 329 ? -25.415 1.649 -9.834 1.00 62.72 329 LYS A N 1
ATOM 2637 C CA . LYS A 1 329 ? -24.405 2.235 -10.732 1.00 62.72 329 LYS A CA 1
ATOM 2638 C C . LYS A 1 329 ? -23.335 1.226 -11.150 1.00 62.72 329 LYS A C 1
ATOM 2640 O O . LYS A 1 329 ? -22.971 1.205 -12.323 1.00 62.72 329 LYS A O 1
ATOM 2645 N N . THR A 1 330 ? -22.848 0.378 -10.243 1.00 59.28 330 THR A N 1
ATOM 2646 C CA . THR A 1 330 ? -21.916 -0.704 -10.601 1.00 59.28 330 THR A CA 1
ATOM 2647 C C . THR A 1 330 ? -22.587 -1.745 -11.489 1.00 59.28 330 THR A C 1
ATOM 2649 O O . THR A 1 330 ? -22.006 -2.117 -12.503 1.00 59.28 330 THR A O 1
ATOM 2652 N N . ALA A 1 331 ? -23.833 -2.133 -11.199 1.00 61.28 331 ALA A N 1
ATOM 2653 C CA . ALA A 1 331 ? -24.598 -3.050 -12.045 1.00 61.28 331 ALA A CA 1
ATOM 2654 C C . ALA A 1 331 ? -24.890 -2.471 -13.447 1.00 61.28 331 ALA A C 1
ATOM 2656 O O . ALA A 1 331 ? -24.818 -3.194 -14.441 1.00 61.28 331 ALA A O 1
ATOM 2657 N N . LEU A 1 332 ? -25.169 -1.166 -13.556 1.00 56.03 332 LEU A N 1
ATOM 2658 C CA . LEU A 1 332 ? -25.327 -0.466 -14.839 1.00 56.03 332 LEU A CA 1
ATOM 2659 C C . LEU A 1 332 ? -24.012 -0.383 -15.626 1.00 56.03 332 LEU A C 1
ATOM 2661 O O . LEU A 1 332 ? -24.021 -0.559 -16.844 1.00 56.03 332 LEU A O 1
ATOM 2665 N N . ASN A 1 333 ? -22.882 -0.159 -14.952 1.00 55.03 333 ASN A N 1
ATOM 2666 C CA . ASN A 1 333 ? -21.565 -0.161 -15.593 1.00 55.03 333 ASN A CA 1
ATOM 2667 C C . ASN A 1 333 ? -21.170 -1.560 -16.097 1.00 55.03 333 ASN A C 1
ATOM 2669 O O . ASN A 1 333 ? -20.651 -1.673 -17.207 1.00 55.03 333 ASN A O 1
ATOM 2673 N N . ASP A 1 334 ? -21.502 -2.623 -15.360 1.00 53.28 334 ASP A N 1
ATOM 2674 C CA . ASP A 1 334 ? -21.324 -4.012 -15.814 1.00 53.28 334 ASP A CA 1
ATOM 2675 C C . ASP A 1 334 ? -22.262 -4.370 -16.985 1.00 53.28 334 ASP A C 1
ATOM 2677 O O . ASP A 1 334 ? -21.875 -5.065 -17.930 1.00 53.28 334 ASP A O 1
ATOM 2681 N N . ALA A 1 335 ? -23.498 -3.859 -16.979 1.00 51.06 335 ALA A N 1
ATOM 2682 C CA . ALA A 1 335 ? -24.449 -4.052 -18.075 1.00 51.06 335 ALA A CA 1
ATOM 2683 C C . ALA A 1 335 ? -24.031 -3.311 -19.359 1.00 51.06 335 ALA A C 1
ATOM 2685 O O . ALA A 1 335 ? -24.230 -3.828 -20.462 1.00 51.06 335 ALA A O 1
ATOM 2686 N N . ASN A 1 336 ? -23.405 -2.137 -19.231 1.00 46.00 336 ASN A N 1
ATOM 2687 C CA . ASN A 1 336 ? -22.826 -1.409 -20.361 1.00 46.00 336 ASN A CA 1
ATOM 2688 C C . ASN A 1 336 ? -21.580 -2.107 -20.928 1.00 46.00 336 ASN A C 1
ATOM 2690 O O . ASN A 1 336 ? -21.351 -2.026 -22.131 1.00 46.00 336 ASN A O 1
ATOM 2694 N N . PHE A 1 337 ? -20.839 -2.880 -20.126 1.00 40.78 337 PHE A N 1
ATOM 2695 C CA . PHE A 1 337 ? -19.743 -3.714 -20.631 1.00 40.78 337 PHE A CA 1
ATOM 2696 C C . PHE A 1 337 ? -20.251 -4.877 -21.505 1.00 40.78 337 PHE A C 1
ATOM 2698 O O . PHE A 1 337 ? -19.623 -5.232 -22.500 1.00 40.78 337 PHE A O 1
ATOM 2705 N N . ARG A 1 338 ? -21.439 -5.428 -21.206 1.00 39.94 338 ARG A N 1
ATOM 2706 C CA . ARG A 1 338 ? -22.054 -6.509 -22.004 1.00 39.94 338 ARG A CA 1
ATOM 2707 C C . ARG A 1 338 ? -22.738 -6.047 -23.294 1.00 39.94 338 ARG A C 1
ATOM 2709 O O . ARG A 1 338 ? -22.966 -6.879 -24.170 1.00 39.94 338 ARG A O 1
ATOM 2716 N N . LYS A 1 339 ? -23.049 -4.756 -23.456 1.00 39.25 339 LYS A N 1
ATOM 2717 C CA . LYS A 1 339 ? -23.616 -4.225 -24.714 1.00 39.25 339 LYS A CA 1
ATOM 2718 C C . LYS A 1 339 ? -22.564 -3.852 -25.763 1.00 39.25 339 LYS A C 1
ATOM 2720 O O . LYS A 1 339 ? -22.908 -3.777 -26.938 1.00 39.25 339 LYS A O 1
ATOM 2725 N N . THR A 1 340 ? -21.292 -3.715 -25.390 1.00 38.12 340 THR A N 1
ATOM 2726 C CA . THR A 1 340 ? -20.212 -3.344 -26.327 1.00 38.12 340 THR A CA 1
ATOM 2727 C C . THR A 1 340 ? -19.590 -4.547 -27.059 1.00 38.12 340 THR A C 1
ATOM 2729 O O . THR A 1 340 ? -18.768 -4.364 -27.948 1.00 38.12 340 THR A O 1
ATOM 2732 N N . THR A 1 341 ? -20.003 -5.788 -26.761 1.00 39.59 341 THR A N 1
ATOM 2733 C CA . THR A 1 341 ? -19.476 -7.012 -27.415 1.00 39.59 341 THR A CA 1
ATOM 2734 C C . THR A 1 341 ? -20.436 -7.634 -28.448 1.00 39.59 341 THR A C 1
ATOM 2736 O O . THR A 1 341 ? -20.138 -8.681 -29.011 1.00 39.59 341 THR A O 1
ATOM 2739 N N . LEU A 1 342 ? -21.572 -6.999 -28.765 1.00 36.84 342 LEU A N 1
ATOM 2740 C CA . LEU A 1 342 ? -22.564 -7.524 -29.724 1.00 36.84 342 LEU A CA 1
ATOM 2741 C C . LEU A 1 342 ? -22.903 -6.547 -30.865 1.00 36.84 342 LEU A C 1
ATOM 2743 O O . LEU A 1 342 ? -24.045 -6.478 -31.306 1.00 36.84 342 LEU A O 1
ATOM 2747 N N . ILE A 1 343 ? -21.918 -5.800 -31.376 1.00 43.12 343 ILE A N 1
ATOM 2748 C CA . ILE A 1 343 ? -22.055 -5.069 -32.652 1.00 43.12 343 ILE A CA 1
ATOM 2749 C C . ILE A 1 343 ? -20.753 -5.170 -33.451 1.00 43.12 343 ILE A C 1
ATOM 2751 O O . ILE A 1 343 ? -20.074 -4.181 -33.655 1.00 43.12 343 ILE A O 1
ATOM 2755 N N . LEU A 1 344 ? -20.386 -6.370 -33.894 1.00 40.72 344 LEU A N 1
ATOM 2756 C CA . LEU A 1 344 ? -19.508 -6.587 -35.050 1.00 40.72 344 LEU A CA 1
ATOM 2757 C C . LEU A 1 344 ? -19.747 -8.025 -35.517 1.00 40.72 344 LEU A C 1
ATOM 2759 O O . LEU A 1 344 ? -19.011 -8.907 -35.108 1.00 40.72 344 LEU A O 1
ATOM 2763 N N . HIS A 1 345 ? -20.813 -8.270 -36.281 1.00 40.81 345 HIS A N 1
ATOM 2764 C CA . HIS A 1 345 ? -20.928 -9.331 -37.301 1.00 40.81 345 HIS A CA 1
ATOM 2765 C C . HIS A 1 345 ? -22.240 -9.105 -38.070 1.00 40.81 345 HIS A C 1
ATOM 2767 O O . HIS A 1 345 ? -23.262 -9.738 -37.831 1.00 40.81 345 HIS A O 1
ATOM 2773 N N . SER A 1 346 ? -22.217 -8.124 -38.970 1.00 35.62 346 SER A N 1
ATOM 2774 C CA . SER A 1 346 ? -23.185 -7.999 -40.062 1.00 35.62 346 SER A CA 1
ATOM 2775 C C . SER A 1 346 ? -22.560 -7.152 -41.165 1.00 35.62 346 SER A C 1
ATOM 2777 O O . SER A 1 346 ? -22.680 -5.928 -41.141 1.00 35.62 346 SER A O 1
ATOM 2779 N N . SER A 1 347 ? -21.848 -7.804 -42.087 1.00 36.06 347 SER A N 1
ATOM 2780 C CA . SER A 1 347 ? -21.790 -7.480 -43.526 1.00 36.06 347 SER A CA 1
ATOM 2781 C C . SER A 1 347 ? -20.618 -8.209 -44.186 1.00 36.06 347 SER A C 1
ATOM 2783 O O . SER A 1 347 ? -19.509 -7.678 -44.238 1.00 36.06 347 SER A O 1
ATOM 2785 N N . LYS A 1 348 ? -20.868 -9.413 -44.698 1.00 34.50 348 LYS A N 1
ATOM 2786 C CA . LYS A 1 348 ? -20.816 -9.749 -46.131 1.00 34.50 348 LYS A CA 1
ATOM 2787 C C . LYS A 1 348 ? -21.135 -11.221 -46.334 1.00 34.50 348 LYS A C 1
ATOM 2789 O O . LYS A 1 348 ? -20.634 -12.035 -45.531 1.00 34.50 348 LYS A O 1
#

Sequence (348 aa):
MSDLDVIILGGYYGEGKGRNRVTGFLVGVSSGQNQSEDRTPTEYCSFAKIATGLSNDERKILDAKLGPHWRKKSEGNPEDFGIVWGKEKPDVWIPPNDSCVLLVRASELVRATDFSTRYTLRFPRILKIREDKPIYDCLTSTELEELAGTKVVQKLGKRHIELSDLEVVEKERKVRRKYVPNEIKPVESKSEILTGYEFCVLSGYEDWRKDDVEVAIREHGGSVVLVERNATLCILAGDDHPRVNICKQQNAKCDVVKLEWLRKIVNTGKFAAYTPFDLLHTCRKTRDRFLGEYDKYGDSYTVKITVDDVPKIMESVKESVIEFIYFCKTALNDANFRKTTLILHSSK

Organism: Photinus pyralis (NCBI:txid7054)

InterPro domains:
  IPR001357 BRCT domain [PS50172] (189-279)
  IPR012309 DNA ligase, ATP-dependent, C-terminal [PF04679] (19-133)
  IPR012340 Nucleic acid-binding, OB-fold [G3DSA:2.40.50.140] (1-152)
  IPR012340 Nucleic acid-binding, OB-fold [SSF50249] (2-148)
  IPR021536 DNA ligase IV domain [PF11411] (286-308)
  IPR029710 DNA ligase 4 [PTHR45997] (2-319)
  IPR036420 BRCT domain superfamily [G3DSA:3.40.50.10190] (204-321)
  IPR036420 BRCT domain superfamily [SSF52113] (178-277)

pLDDT: mean 78.7, std 15.74, range [34.03, 95.94]

Foldseek 3Di:
DDKFKWKFWAFAADPDPRRPHGQKTFTWAAQPPDQDVVLAGQATWTAEIGRAADDPVLRVVQCVQCVVFWDAVVRDDQVVLRYHFFQDDHRTTGRLQSIFIFTKDAFKWAADRRIRQRIYGHPIHTNHTPPVDRSSPGHHSVNVDVQNDPDRMDGPPPDDDDPVNVPPPPPPPPPPPPPDPPDPDDAAAPAQQQAQAEEEEQFDDPVQTSVNLCNLCVSHRYHYDPDDDPRHAAYEDADPRVVLVVCQVVLHQHWYFYVVQVVVCSVVVHDDDDFPLRTPDDHPVRVVVCVVAADQLRHGPPDDDDPVCVVSSVVSVVVVVVVVVVVVVVVVVVVVVVVVVPPPDDDD

Secondary structure (DSSP, 8-state):
--EEEEEEEEEEEPSGGGTTSEEEEEEEEE--S-B-TT--BS-EEEEEEE--S--HHHHHHHHHHHGGG-EETTS--GGGGTEE--S---SEE--GGG--EEEEE-SEEEE-SSSSSSEEEES-EEEEEETTS-TTSSPBHHHHHHHHTT-SEEETT-SPPPGGGG------------------PPPPP---TTTT-EEEE----SSS-HHHHHHHHHHTT-EE-SS--TTEEEEEESS--HHHHHHHHTT-SSEEEEHHHHHHHHHHTS--PPPGGGEEE--HHHHHHHTTTB-TTS-BSSSPP-TTHHHHHHHHHHHHHHHHHHHHHHHHHHHHHHHTTSS-----

Radius of gyration: 29.04 Å; chains: 1; bounding box: 77×36×89 Å